Protein AF-A0A7Z8JZZ6-F1 (afdb_monomer_lite)

InterPro domains:
  IPR025424 YrhK domain [PF14145] (9-51)

Organism: NCBI:txid156981

Structure (mmCIF, N/CA/C/O backbone):
data_AF-A0A7Z8JZZ6-F1
#
_entry.id   AF-A0A7Z8JZZ6-F1
#
loop_
_atom_site.group_PDB
_atom_site.id
_atom_site.type_symbol
_atom_site.label_atom_id
_atom_site.label_alt_id
_atom_site.label_comp_id
_atom_site.label_asym_id
_atom_site.label_entity_id
_atom_site.label_seq_id
_atom_site.pdbx_PDB_ins_code
_atom_site.Cartn_x
_atom_site.Cartn_y
_atom_site.Cartn_z
_atom_site.occupancy
_atom_site.B_iso_or_equiv
_atom_site.auth_seq_id
_atom_site.auth_comp_id
_atom_site.auth_asym_id
_atom_site.auth_atom_id
_atom_site.pdbx_PDB_model_num
ATOM 1 N N . MET A 1 1 ? 2.691 2.442 17.562 1.00 61.00 1 MET A N 1
ATOM 2 C CA . MET A 1 1 ? 3.871 3.094 16.943 1.00 61.00 1 MET A CA 1
ATOM 3 C C . MET A 1 1 ? 4.485 2.255 15.821 1.00 61.00 1 MET A C 1
ATOM 5 O O . MET A 1 1 ? 4.566 2.758 14.713 1.00 61.00 1 MET A O 1
ATOM 9 N N . ARG A 1 2 ? 4.831 0.975 16.050 1.00 85.94 2 ARG A N 1
ATOM 10 C CA . ARG A 1 2 ? 5.461 0.099 15.032 1.00 85.94 2 ARG A CA 1
ATOM 11 C C . ARG A 1 2 ? 4.642 -0.079 13.737 1.00 85.94 2 ARG A C 1
ATOM 13 O O . ARG A 1 2 ? 5.206 0.026 12.657 1.00 85.94 2 ARG A O 1
ATOM 20 N N . LEU A 1 3 ? 3.321 -0.263 13.841 1.00 88.25 3 LEU A N 1
ATOM 21 C CA . LEU A 1 3 ? 2.428 -0.425 12.680 1.00 88.25 3 LEU A CA 1
ATOM 22 C C . LEU A 1 3 ? 2.423 0.798 11.749 1.00 88.25 3 LEU A C 1
ATOM 24 O O . LEU A 1 3 ? 2.636 0.651 10.552 1.00 88.25 3 LEU A O 1
ATOM 28 N N . GLY A 1 4 ? 2.225 2.001 12.301 1.00 89.12 4 GLY A N 1
ATOM 29 C CA . GLY A 1 4 ? 2.181 3.233 11.505 1.00 89.12 4 GLY A CA 1
ATOM 30 C C . GLY A 1 4 ? 3.510 3.548 10.817 1.00 89.12 4 GLY A C 1
ATOM 31 O O . GLY A 1 4 ? 3.504 4.033 9.693 1.00 89.12 4 GLY A O 1
ATOM 32 N N . LEU A 1 5 ? 4.641 3.206 11.447 1.00 93.62 5 LEU A N 1
ATOM 33 C CA . LEU A 1 5 ? 5.965 3.366 10.843 1.00 93.62 5 LEU A CA 1
ATOM 34 C C . LEU A 1 5 ? 6.156 2.441 9.636 1.00 93.62 5 LEU A C 1
ATOM 36 O O . LEU A 1 5 ? 6.552 2.911 8.578 1.00 93.62 5 LEU A O 1
ATOM 40 N N . LEU A 1 6 ? 5.849 1.146 9.774 1.00 95.31 6 LEU A N 1
ATOM 41 C CA . LEU A 1 6 ? 5.965 0.182 8.673 1.00 95.31 6 LEU A CA 1
ATOM 42 C C . LEU A 1 6 ? 5.046 0.553 7.505 1.00 95.31 6 LEU A C 1
ATOM 44 O O . LEU A 1 6 ? 5.479 0.561 6.357 1.00 95.31 6 LEU A O 1
ATOM 48 N N . PHE A 1 7 ? 3.797 0.915 7.809 1.00 94.00 7 PHE A N 1
ATOM 49 C CA . PHE A 1 7 ? 2.825 1.342 6.805 1.00 94.00 7 PHE A CA 1
ATOM 50 C C . PHE A 1 7 ? 3.266 2.637 6.102 1.00 94.00 7 PHE A C 1
ATOM 52 O O . PHE A 1 7 ? 3.188 2.742 4.879 1.00 94.00 7 PHE A O 1
ATOM 59 N N . GLY A 1 8 ? 3.796 3.605 6.857 1.00 96.62 8 GLY A N 1
ATOM 60 C CA . GLY A 1 8 ? 4.324 4.859 6.320 1.00 96.62 8 GLY A CA 1
ATOM 61 C C . GLY A 1 8 ? 5.563 4.659 5.446 1.00 96.62 8 GLY A C 1
ATOM 62 O O . GLY A 1 8 ? 5.592 5.151 4.324 1.00 96.62 8 GLY A O 1
ATOM 63 N N . LEU A 1 9 ? 6.558 3.896 5.907 1.00 97.75 9 LEU A N 1
ATOM 64 C CA . LEU A 1 9 ? 7.764 3.597 5.124 1.00 97.75 9 LEU A CA 1
ATOM 65 C C . LEU A 1 9 ? 7.432 2.810 3.851 1.00 97.75 9 LEU A C 1
ATOM 67 O O . LEU A 1 9 ? 7.935 3.150 2.784 1.00 97.75 9 LEU A O 1
ATOM 71 N N . GLY A 1 10 ? 6.528 1.828 3.940 1.00 97.38 10 GLY A N 1
ATOM 72 C CA . GLY A 1 10 ? 6.011 1.127 2.765 1.00 97.38 10 GLY A CA 1
ATOM 73 C C . GLY A 1 10 ? 5.384 2.095 1.761 1.00 97.38 10 GLY A C 1
ATOM 74 O O . GLY A 1 10 ? 5.723 2.071 0.580 1.00 97.38 10 GLY A O 1
ATOM 75 N N . SER A 1 11 ? 4.553 3.023 2.240 1.00 97.56 11 SER A N 1
ATOM 76 C CA . SER A 1 11 ? 3.940 4.063 1.403 1.00 97.56 11 SER A CA 1
ATOM 77 C C . SER A 1 11 ? 4.984 4.964 0.733 1.00 97.56 11 SER A C 1
ATOM 79 O O . SER A 1 11 ? 4.868 5.257 -0.454 1.00 97.56 11 SER A O 1
ATOM 81 N N . VAL A 1 12 ? 6.038 5.367 1.452 1.00 98.38 12 VAL A N 1
ATOM 82 C CA . VAL A 1 12 ? 7.136 6.170 0.887 1.00 98.38 12 VAL A CA 1
ATOM 83 C C . VAL A 1 12 ? 7.845 5.421 -0.240 1.00 98.38 12 VAL A C 1
ATOM 85 O O . VAL A 1 12 ? 8.073 6.011 -1.292 1.00 98.38 12 VAL A O 1
ATOM 88 N N . CYS A 1 13 ? 8.144 4.131 -0.067 1.00 97.94 13 CYS A N 1
ATOM 89 C CA . CYS A 1 13 ? 8.758 3.318 -1.117 1.00 97.94 13 CYS A CA 1
ATOM 90 C C . CYS A 1 13 ? 7.915 3.303 -2.402 1.00 97.94 13 CYS A C 1
ATOM 92 O O . CYS A 1 13 ? 8.444 3.566 -3.479 1.00 97.94 13 CYS A O 1
ATOM 94 N N . PHE A 1 14 ? 6.602 3.067 -2.304 1.00 97.19 14 PHE A N 1
ATOM 95 C CA . PHE A 1 14 ? 5.716 3.078 -3.477 1.00 97.19 14 PHE A CA 1
ATOM 96 C C . PHE A 1 14 ? 5.584 4.465 -4.110 1.00 97.19 14 PHE A C 1
ATOM 98 O O . PHE A 1 14 ? 5.553 4.572 -5.335 1.00 97.19 14 PHE A O 1
ATOM 105 N N . ALA A 1 15 ? 5.538 5.527 -3.302 1.00 97.62 15 ALA A N 1
ATOM 106 C CA . ALA A 1 15 ? 5.515 6.891 -3.815 1.00 97.62 15 ALA A CA 1
ATOM 107 C C . ALA A 1 15 ? 6.803 7.194 -4.595 1.00 97.62 15 ALA A C 1
ATOM 109 O O . ALA A 1 15 ? 6.737 7.580 -5.757 1.00 97.62 15 ALA A O 1
ATOM 110 N N . VAL A 1 16 ? 7.972 6.951 -3.998 1.00 97.44 16 VAL A N 1
ATOM 111 C CA . VAL A 1 16 ? 9.276 7.192 -4.635 1.00 97.44 16 VAL A CA 1
ATOM 112 C C . VAL A 1 16 ? 9.451 6.338 -5.889 1.00 97.44 16 VAL A C 1
ATOM 114 O O . VAL A 1 16 ? 9.804 6.879 -6.933 1.00 97.44 16 VAL A O 1
ATOM 117 N N . GLY A 1 17 ? 9.140 5.040 -5.823 1.00 94.69 17 GLY A N 1
ATOM 118 C CA . GLY A 1 17 ? 9.234 4.130 -6.968 1.00 94.69 17 GLY A CA 1
ATOM 119 C C . GLY A 1 17 ? 8.370 4.556 -8.158 1.00 94.69 17 GLY A C 1
ATOM 120 O O . GLY A 1 17 ? 8.736 4.307 -9.302 1.00 94.69 17 GLY A O 1
ATOM 121 N N . SER A 1 18 ? 7.254 5.246 -7.899 1.00 94.44 18 SER A N 1
ATOM 122 C CA . SER A 1 18 ? 6.326 5.723 -8.933 1.00 94.44 18 SER A CA 1
ATOM 123 C C . SER A 1 18 ? 6.697 7.093 -9.511 1.00 94.44 18 SER A C 1
ATOM 125 O O . SER A 1 18 ? 6.025 7.569 -10.424 1.00 94.44 18 SER A O 1
ATOM 127 N N . LEU A 1 19 ? 7.732 7.764 -8.992 1.00 94.25 19 LEU A N 1
ATOM 128 C CA . LEU A 1 19 ? 8.174 9.053 -9.520 1.00 94.25 19 LEU A CA 1
ATOM 129 C C . LEU A 1 19 ? 8.996 8.844 -10.801 1.00 94.25 19 LEU A C 1
ATOM 131 O O . LEU A 1 19 ? 10.081 8.260 -10.728 1.00 94.25 19 LEU A O 1
ATOM 135 N N . PRO A 1 20 ? 8.585 9.414 -11.953 1.00 90.56 20 PRO A N 1
ATOM 136 C CA . PRO A 1 20 ? 9.362 9.315 -13.192 1.00 90.56 20 PRO A CA 1
ATOM 137 C C . PRO A 1 20 ? 10.794 9.832 -13.025 1.00 90.56 20 PRO A C 1
ATOM 139 O O . PRO A 1 20 ? 11.742 9.275 -13.566 1.00 90.56 20 PRO A O 1
ATOM 142 N N . LEU A 1 21 ? 10.960 10.874 -12.207 1.00 92.06 21 LEU A N 1
ATOM 143 C CA . LEU A 1 21 ? 12.255 11.473 -11.916 1.00 92.06 21 LEU A CA 1
ATOM 144 C C . LEU A 1 21 ? 13.185 10.550 -11.113 1.00 92.06 21 LEU A C 1
ATOM 146 O O . LEU A 1 21 ? 14.400 10.628 -11.269 1.00 92.06 21 LEU A O 1
ATOM 150 N N . TYR A 1 22 ? 12.630 9.707 -10.240 1.00 92.81 22 TYR A N 1
ATOM 151 C CA . TYR A 1 22 ? 13.406 8.702 -9.519 1.00 92.81 22 TYR A CA 1
ATOM 152 C C . TYR A 1 22 ? 13.821 7.582 -10.475 1.00 92.81 22 TYR A C 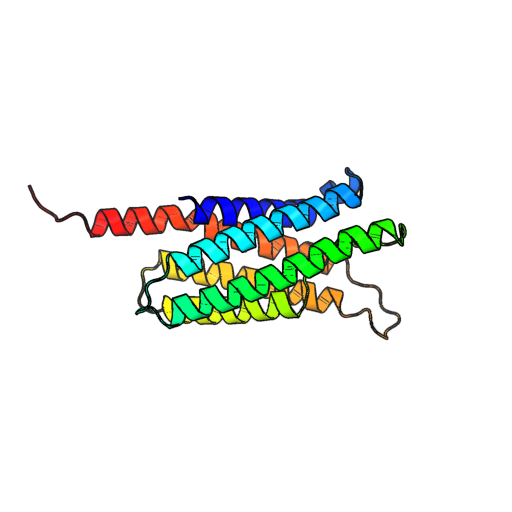1
ATOM 154 O O . TYR A 1 22 ? 15.010 7.297 -10.586 1.00 92.81 22 TYR A O 1
ATOM 162 N N . ALA A 1 23 ? 12.867 7.044 -11.243 1.00 88.75 23 ALA A N 1
ATOM 163 C CA . ALA A 1 23 ? 13.116 5.998 -12.234 1.00 88.75 23 ALA A CA 1
ATOM 164 C C . ALA A 1 23 ? 14.137 6.412 -13.312 1.00 88.75 23 ALA A C 1
ATOM 166 O O . ALA A 1 23 ? 14.918 5.584 -13.758 1.00 88.75 23 ALA A O 1
ATOM 167 N N . ALA A 1 24 ? 14.189 7.695 -13.687 1.00 89.25 24 ALA A N 1
ATOM 168 C CA . ALA A 1 24 ? 15.168 8.218 -14.643 1.00 89.25 24 ALA A CA 1
ATOM 169 C C . ALA A 1 24 ? 16.600 8.349 -14.082 1.00 89.25 24 ALA A C 1
ATOM 171 O O . ALA A 1 24 ? 17.532 8.593 -14.844 1.00 89.25 24 ALA A O 1
ATOM 172 N N . ARG A 1 25 ? 16.785 8.255 -12.758 1.00 93.38 25 ARG A N 1
ATOM 173 C CA . ARG A 1 25 ? 18.074 8.496 -12.080 1.00 93.38 25 ARG A CA 1
ATOM 174 C C . ARG A 1 25 ? 18.708 7.253 -11.476 1.00 93.38 25 ARG A C 1
ATOM 176 O O . ARG A 1 25 ? 19.852 7.321 -11.037 1.00 93.38 25 ARG A O 1
ATOM 183 N N . VAL A 1 26 ? 17.975 6.150 -11.408 1.00 92.94 26 VAL A N 1
ATOM 184 C CA . VAL A 1 26 ? 18.463 4.885 -10.855 1.00 92.94 26 VAL A CA 1
ATOM 185 C C . VAL A 1 26 ? 18.325 3.782 -11.893 1.00 92.94 26 VAL A C 1
ATOM 187 O O . VAL A 1 26 ? 17.547 3.900 -12.835 1.00 92.94 26 VAL A O 1
ATOM 190 N N . ALA A 1 27 ? 19.071 2.695 -11.714 1.00 91.50 27 ALA A N 1
ATOM 191 C CA . ALA A 1 27 ? 18.894 1.513 -12.546 1.00 91.50 27 ALA A CA 1
ATOM 192 C C . ALA A 1 27 ? 17.469 0.933 -12.361 1.00 91.50 27 ALA A C 1
ATOM 194 O O . ALA A 1 27 ? 16.950 0.975 -11.235 1.00 91.50 27 ALA A O 1
ATOM 195 N N . PRO A 1 28 ? 16.825 0.381 -13.408 1.00 89.31 28 PRO A N 1
ATOM 196 C CA . PRO A 1 28 ? 15.479 -0.194 -13.313 1.00 89.31 28 PRO A CA 1
ATOM 197 C C . PRO A 1 28 ? 15.333 -1.227 -12.191 1.00 89.31 28 PRO A C 1
ATOM 199 O O . PRO A 1 28 ? 14.301 -1.284 -11.524 1.00 89.31 28 PRO A O 1
ATOM 202 N N . GLU A 1 29 ? 16.387 -1.995 -11.917 1.00 91.56 29 GLU A N 1
ATOM 203 C CA . GLU A 1 29 ? 16.444 -2.979 -10.840 1.00 91.56 29 GLU A CA 1
ATOM 204 C C . GLU A 1 29 ? 16.324 -2.309 -9.469 1.00 91.56 29 GLU A C 1
ATOM 206 O O . GLU A 1 29 ? 15.596 -2.794 -8.607 1.00 91.56 29 GLU A O 1
ATOM 211 N N . VAL A 1 30 ? 16.991 -1.169 -9.263 1.00 93.88 30 VAL A N 1
ATOM 212 C CA . VAL A 1 30 ? 16.912 -0.395 -8.013 1.00 93.88 30 VAL A CA 1
ATOM 213 C C . VAL A 1 30 ? 15.495 0.144 -7.812 1.00 93.88 30 VAL A C 1
ATOM 215 O O . VAL A 1 30 ? 14.943 0.059 -6.710 1.00 93.88 30 VAL A O 1
ATOM 218 N N . ALA A 1 31 ? 14.872 0.647 -8.880 1.00 93.69 31 ALA A N 1
ATOM 219 C CA . ALA A 1 31 ? 13.482 1.085 -8.831 1.00 93.69 31 ALA A CA 1
ATOM 220 C C . ALA A 1 31 ? 12.530 -0.083 -8.507 1.00 93.69 31 ALA A C 1
ATOM 222 O O . ALA A 1 31 ? 11.673 0.050 -7.633 1.00 93.69 31 ALA A O 1
ATOM 223 N N . ALA A 1 32 ? 12.722 -1.254 -9.119 1.00 94.19 32 ALA A N 1
ATOM 224 C CA . ALA A 1 32 ? 11.920 -2.445 -8.843 1.00 94.19 32 ALA A CA 1
ATOM 225 C C . ALA A 1 32 ? 12.093 -2.948 -7.398 1.00 94.19 32 ALA A C 1
ATOM 227 O O . ALA A 1 32 ? 11.108 -3.213 -6.706 1.00 94.19 32 ALA A O 1
ATOM 228 N N . TRP A 1 33 ? 13.328 -2.996 -6.888 1.00 96.62 33 TRP A N 1
ATOM 229 C CA . TRP A 1 33 ? 13.602 -3.363 -5.496 1.00 96.62 33 TRP A CA 1
ATOM 230 C C . TRP A 1 33 ? 13.004 -2.377 -4.491 1.00 96.62 33 TRP A C 1
ATOM 232 O O . TRP A 1 33 ? 12.598 -2.792 -3.406 1.00 96.62 33 TRP A O 1
ATOM 242 N N . THR A 1 34 ? 12.866 -1.100 -4.853 1.00 97.62 34 THR A N 1
ATOM 243 C CA . THR A 1 34 ? 12.163 -0.113 -4.019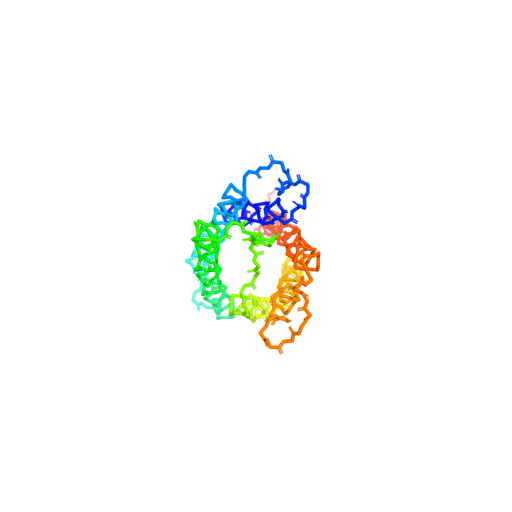 1.00 97.62 34 THR A CA 1
ATOM 244 C C . THR A 1 34 ? 10.709 -0.526 -3.789 1.00 97.62 34 THR A C 1
ATOM 246 O O . THR A 1 34 ? 10.236 -0.499 -2.650 1.00 97.62 34 THR A O 1
ATOM 249 N N . PHE A 1 35 ? 10.012 -0.997 -4.828 1.00 97.31 35 PHE A N 1
ATOM 250 C CA . PHE A 1 35 ? 8.654 -1.530 -4.684 1.00 97.31 35 PHE A CA 1
ATOM 251 C C . PHE A 1 35 ? 8.611 -2.816 -3.847 1.00 97.31 35 PHE A C 1
ATOM 253 O O . PHE A 1 35 ? 7.722 -2.960 -3.007 1.00 97.31 35 PHE A O 1
ATOM 260 N N . VAL A 1 36 ? 9.583 -3.722 -4.014 1.00 98.06 36 VAL A N 1
ATOM 261 C CA . VAL A 1 36 ? 9.680 -4.959 -3.212 1.00 98.06 36 VAL A CA 1
ATOM 262 C C . VAL A 1 36 ? 9.859 -4.652 -1.724 1.00 98.06 36 VAL A C 1
ATOM 264 O O . VAL A 1 36 ? 9.150 -5.199 -0.879 1.00 98.06 36 VAL A O 1
ATOM 267 N N . VAL A 1 37 ? 10.771 -3.741 -1.377 1.00 98.44 37 VAL A N 1
ATOM 268 C CA . VAL A 1 37 ? 10.966 -3.317 0.018 1.00 98.44 37 VAL A CA 1
ATOM 269 C C . VAL A 1 37 ? 9.669 -2.730 0.573 1.00 98.44 37 VAL A C 1
ATOM 271 O O . VAL A 1 37 ? 9.234 -3.103 1.665 1.00 98.44 37 VAL A O 1
ATOM 274 N N . GLY A 1 38 ? 9.000 -1.877 -0.207 1.00 98.00 38 GLY A N 1
ATOM 275 C CA . GLY A 1 38 ? 7.699 -1.333 0.160 1.00 98.00 38 GLY A CA 1
ATOM 276 C C . GLY A 1 38 ? 6.652 -2.417 0.443 1.00 98.00 38 GLY A C 1
ATOM 277 O O . GLY A 1 38 ? 5.931 -2.330 1.441 1.00 98.00 38 GLY A O 1
ATOM 278 N N . SER A 1 39 ? 6.562 -3.454 -0.400 1.00 97.75 39 SER A N 1
ATOM 279 C CA . SER A 1 39 ? 5.542 -4.504 -0.264 1.00 97.75 39 SER A CA 1
ATOM 280 C C . SER A 1 39 ? 5.778 -5.382 0.965 1.00 97.75 39 SER A C 1
ATOM 282 O O . SER A 1 39 ? 4.823 -5.735 1.668 1.00 97.75 39 SER A O 1
ATOM 284 N N . VAL A 1 40 ? 7.040 -5.674 1.293 1.00 98.31 40 VAL A N 1
ATOM 285 C CA . VAL A 1 40 ? 7.417 -6.406 2.514 1.00 98.31 40 VAL A CA 1
ATOM 286 C C . VAL A 1 40 ? 7.051 -5.607 3.768 1.00 98.31 40 VAL A C 1
ATOM 288 O O . VAL A 1 40 ? 6.501 -6.165 4.725 1.00 98.31 40 VAL A O 1
ATOM 291 N N . LEU A 1 41 ? 7.285 -4.291 3.764 1.00 98.12 41 LEU A N 1
ATOM 292 C CA . LEU A 1 41 ? 6.906 -3.411 4.873 1.00 98.12 41 LEU A CA 1
ATOM 293 C C . LEU A 1 41 ? 5.385 -3.369 5.071 1.00 98.12 41 LEU A C 1
ATOM 295 O O . LEU A 1 41 ? 4.916 -3.513 6.203 1.00 98.12 41 LEU A O 1
ATOM 299 N N . PHE A 1 42 ? 4.606 -3.258 3.989 1.00 96.81 42 PHE A N 1
ATOM 300 C CA . PHE A 1 42 ? 3.143 -3.327 4.066 1.00 96.81 42 PHE A CA 1
ATOM 301 C C . PHE A 1 42 ? 2.643 -4.676 4.585 1.00 96.81 42 PHE A C 1
ATOM 303 O O . PHE A 1 42 ? 1.730 -4.710 5.409 1.00 96.81 42 PHE A O 1
ATOM 310 N N . THR A 1 43 ? 3.266 -5.778 4.168 1.00 97.94 43 THR A N 1
ATOM 311 C CA . THR A 1 43 ? 2.922 -7.128 4.654 1.00 97.94 43 THR A CA 1
ATOM 312 C C . THR A 1 43 ? 3.191 -7.256 6.143 1.00 97.94 43 THR A C 1
ATOM 314 O O . THR A 1 43 ? 2.353 -7.745 6.897 1.00 97.94 43 THR A O 1
ATOM 317 N N . SER A 1 44 ? 4.335 -6.738 6.590 1.00 97.44 44 SER A N 1
ATOM 318 C CA . SER A 1 44 ? 4.699 -6.708 8.005 1.00 97.44 44 SER A CA 1
ATOM 319 C C . SER A 1 44 ? 3.704 -5.869 8.815 1.00 97.44 44 SER A C 1
ATOM 321 O O . SER A 1 44 ? 3.262 -6.288 9.885 1.00 97.44 44 SER A O 1
ATOM 323 N N . ALA A 1 45 ? 3.290 -4.709 8.292 1.00 95.75 45 ALA A N 1
ATOM 324 C CA . ALA A 1 45 ? 2.268 -3.873 8.917 1.00 95.75 45 ALA A CA 1
ATOM 325 C C . ALA A 1 45 ? 0.909 -4.591 9.006 1.00 95.75 45 ALA A C 1
ATOM 327 O O . ALA A 1 45 ? 0.294 -4.587 10.073 1.00 95.75 45 ALA A O 1
ATOM 328 N N . ALA A 1 46 ? 0.467 -5.243 7.925 1.00 95.69 46 ALA A N 1
ATOM 329 C CA . ALA A 1 46 ? -0.791 -5.987 7.873 1.00 95.69 46 ALA A CA 1
ATOM 330 C C . ALA A 1 46 ? -0.788 -7.198 8.822 1.00 95.69 46 ALA A C 1
ATOM 332 O O . ALA A 1 46 ? -1.770 -7.434 9.527 1.00 95.69 46 ALA A O 1
ATOM 333 N N . ALA A 1 47 ? 0.332 -7.920 8.921 1.00 96.44 47 ALA A N 1
ATOM 334 C CA . ALA A 1 47 ? 0.491 -9.026 9.861 1.00 96.44 47 ALA A CA 1
ATOM 335 C C . ALA A 1 47 ? 0.395 -8.548 11.319 1.00 96.44 47 ALA A C 1
ATOM 337 O O . ALA A 1 47 ? -0.335 -9.136 12.119 1.00 96.44 47 ALA A O 1
ATOM 338 N N . LEU A 1 48 ? 1.062 -7.437 11.660 1.00 95.50 48 LEU A N 1
ATOM 339 C CA . LEU A 1 48 ? 0.945 -6.824 12.987 1.00 95.50 48 LEU A CA 1
ATOM 340 C C . LEU A 1 48 ? -0.471 -6.306 13.264 1.00 95.50 48 LEU A C 1
ATOM 342 O O . LEU A 1 48 ? -0.948 -6.425 14.392 1.00 95.50 48 LEU A O 1
ATOM 346 N N . GLN A 1 49 ? -1.154 -5.754 12.258 1.00 94.56 49 GLN A N 1
ATOM 347 C CA . GLN A 1 49 ? -2.542 -5.314 12.386 1.00 94.56 49 GLN A CA 1
ATOM 348 C C . GLN A 1 49 ? -3.458 -6.489 12.719 1.00 94.56 49 GLN A C 1
ATOM 350 O O . GLN A 1 49 ? -4.240 -6.416 13.666 1.00 94.56 49 GLN A O 1
ATOM 355 N N . LEU A 1 50 ? -3.338 -7.587 11.972 1.00 95.81 50 LEU A N 1
ATOM 356 C CA . LEU A 1 50 ? -4.132 -8.787 12.192 1.00 95.81 50 LEU A CA 1
ATOM 357 C C . LEU A 1 50 ? -3.864 -9.393 13.575 1.00 95.81 50 LEU A C 1
ATOM 359 O O . LEU A 1 50 ? -4.813 -9.724 14.285 1.00 95.81 50 LEU A O 1
ATOM 363 N N . ALA A 1 51 ? -2.594 -9.487 13.977 1.00 95.56 51 ALA A N 1
ATOM 364 C CA . ALA A 1 51 ? -2.201 -10.001 15.288 1.00 95.56 51 ALA A CA 1
ATOM 365 C C . ALA A 1 51 ? -2.707 -9.123 16.446 1.00 95.56 51 ALA A C 1
ATOM 367 O O . ALA A 1 51 ? -3.091 -9.641 17.492 1.00 95.56 51 ALA A O 1
ATOM 368 N N . GLY A 1 52 ? -2.734 -7.800 16.255 1.00 92.44 52 GLY A N 1
ATOM 369 C CA . GLY A 1 52 ? -3.215 -6.837 17.247 1.00 92.44 52 GLY A CA 1
ATOM 370 C C . GLY A 1 52 ? -4.734 -6.653 17.286 1.00 92.44 52 GLY A C 1
ATOM 371 O O . GLY A 1 52 ? -5.230 -5.977 18.186 1.00 92.44 52 GLY A O 1
ATOM 372 N N . THR A 1 53 ? -5.489 -7.219 16.338 1.00 92.38 53 THR A N 1
ATOM 373 C CA . THR A 1 53 ? -6.943 -7.019 16.257 1.00 92.38 53 THR A CA 1
ATOM 374 C C . THR A 1 53 ? -7.697 -8.012 17.157 1.00 92.38 53 THR A C 1
ATOM 376 O O . THR A 1 53 ? -7.619 -9.224 16.933 1.00 92.38 53 THR A O 1
ATOM 379 N N . PRO A 1 54 ? -8.489 -7.544 18.146 1.00 91.00 54 PRO A N 1
ATOM 380 C CA . PRO A 1 54 ? -9.247 -8.427 19.032 1.00 91.00 54 PRO A CA 1
ATOM 381 C C . PRO A 1 54 ? -10.263 -9.301 18.286 1.00 91.00 54 PRO A C 1
ATOM 383 O O . PRO A 1 54 ? -10.941 -8.844 17.366 1.00 91.00 54 PRO A O 1
ATOM 386 N N . ARG A 1 55 ? -10.470 -10.542 18.754 1.00 87.50 55 ARG A N 1
ATOM 387 C CA . ARG A 1 55 ? -11.413 -11.502 18.136 1.00 87.50 55 ARG A CA 1
ATOM 388 C C . ARG A 1 55 ? -12.862 -10.997 18.060 1.00 87.50 55 ARG A C 1
ATOM 390 O O . ARG A 1 55 ? -13.584 -11.389 17.147 1.00 87.50 55 ARG A O 1
ATOM 397 N N . GLY A 1 56 ? -13.276 -10.129 18.987 1.00 89.19 56 GLY A N 1
ATOM 398 C CA . GLY A 1 56 ? -14.615 -9.527 19.005 1.00 89.19 56 GLY A CA 1
ATOM 399 C C . GLY A 1 56 ? -14.858 -8.491 17.899 1.00 89.19 56 GLY A C 1
ATOM 400 O O . GLY A 1 56 ? -16.004 -8.243 17.534 1.00 89.19 56 GLY A O 1
ATOM 401 N N . ARG A 1 57 ? -13.800 -7.922 17.306 1.00 90.00 57 ARG A N 1
ATOM 402 C CA . ARG A 1 57 ? -13.890 -6.914 16.239 1.00 90.00 57 ARG A CA 1
ATOM 403 C C . ARG A 1 57 ? -13.902 -7.578 14.862 1.00 90.00 57 ARG A C 1
ATOM 405 O O . ARG A 1 57 ? -12.928 -7.531 14.115 1.00 90.00 57 ARG A O 1
ATOM 412 N N . ARG A 1 58 ? -15.012 -8.251 14.537 1.00 93.38 58 ARG A N 1
ATOM 413 C CA . ARG A 1 58 ? -15.121 -9.107 13.339 1.00 93.38 58 ARG A CA 1
ATOM 414 C C . ARG A 1 58 ? -14.799 -8.379 12.030 1.00 93.38 58 ARG A C 1
ATOM 416 O O . ARG A 1 58 ? -14.054 -8.930 11.227 1.00 93.38 58 ARG A O 1
ATOM 423 N N . LEU A 1 59 ? -15.332 -7.171 11.825 1.00 94.94 59 LEU A N 1
ATOM 424 C CA . LEU A 1 59 ? -15.094 -6.403 10.596 1.00 94.94 59 LEU A CA 1
ATOM 425 C C . LEU A 1 59 ? -13.639 -5.942 10.480 1.00 94.94 59 LEU A C 1
ATOM 427 O O . LEU A 1 59 ? -13.034 -6.157 9.437 1.00 94.94 59 LEU A O 1
ATOM 431 N N . ASP A 1 60 ? -13.054 -5.397 11.554 1.00 93.81 60 ASP A N 1
ATOM 432 C CA . ASP A 1 60 ? -11.635 -5.014 11.574 1.00 93.81 60 ASP A CA 1
ATOM 433 C C . ASP A 1 60 ? -10.725 -6.216 11.281 1.00 93.81 60 ASP A C 1
ATOM 435 O O . ASP A 1 60 ? -9.746 -6.104 10.545 1.00 93.81 60 ASP A O 1
ATOM 439 N N . ARG A 1 61 ? -11.067 -7.395 11.817 1.00 95.62 61 ARG A N 1
ATOM 440 C CA . ARG A 1 61 ? -10.285 -8.616 11.608 1.00 95.62 61 ARG A CA 1
ATOM 441 C C . ARG A 1 61 ? -10.377 -9.111 10.168 1.00 95.62 61 ARG A C 1
ATOM 443 O O . ARG A 1 61 ? -9.353 -9.473 9.600 1.00 95.62 61 ARG A O 1
ATOM 450 N N . TRP A 1 62 ? -11.569 -9.110 9.570 1.00 97.88 62 TRP A N 1
ATOM 451 C CA . TRP A 1 62 ? -11.729 -9.452 8.155 1.00 97.88 62 TRP A CA 1
ATOM 452 C C . TRP A 1 62 ? -11.028 -8.447 7.244 1.00 97.88 62 TRP A C 1
ATOM 454 O O . TRP A 1 62 ? -10.338 -8.870 6.322 1.00 97.88 62 TRP A O 1
ATOM 464 N N . ALA A 1 63 ? -11.118 -7.148 7.545 1.00 97.12 63 ALA A N 1
ATOM 465 C CA . ALA A 1 63 ? -10.359 -6.124 6.835 1.00 97.12 63 ALA A CA 1
ATOM 466 C C . ALA A 1 63 ? -8.852 -6.422 6.886 1.00 97.12 63 ALA A C 1
ATOM 468 O O . ALA A 1 63 ? -8.201 -6.441 5.848 1.00 97.12 63 ALA A O 1
ATOM 469 N N . ALA A 1 64 ? -8.309 -6.745 8.065 1.00 96.38 64 ALA A N 1
ATOM 470 C CA . ALA A 1 64 ? -6.893 -7.074 8.228 1.00 96.38 64 ALA A CA 1
ATOM 471 C C . ALA A 1 64 ? -6.474 -8.366 7.498 1.00 96.38 64 ALA A C 1
ATOM 473 O O . ALA A 1 64 ? -5.395 -8.405 6.912 1.00 96.38 64 ALA A O 1
ATOM 474 N N . VAL A 1 65 ? -7.314 -9.411 7.491 1.00 98.06 65 VAL A N 1
ATOM 475 C CA . VAL A 1 65 ? -7.045 -10.653 6.738 1.00 98.06 65 VAL A CA 1
ATOM 476 C C . VAL A 1 65 ? -7.004 -10.379 5.238 1.00 98.06 65 VAL A C 1
ATOM 478 O O . VAL A 1 65 ? -6.037 -10.750 4.579 1.00 98.06 65 VAL A O 1
ATOM 481 N N . VAL A 1 66 ? -8.031 -9.717 4.699 1.00 98.06 66 VAL A N 1
ATOM 482 C CA . VAL A 1 66 ? -8.107 -9.414 3.263 1.00 98.06 66 VAL A CA 1
ATOM 483 C C . VAL A 1 66 ? -6.953 -8.498 2.850 1.00 98.06 66 VAL A C 1
ATOM 485 O O . VAL A 1 66 ? -6.314 -8.742 1.830 1.00 98.06 66 VAL A O 1
ATOM 488 N N . GLN A 1 67 ? -6.620 -7.502 3.675 1.00 97.50 67 GLN A N 1
ATOM 489 C CA . GLN A 1 67 ? -5.466 -6.631 3.453 1.00 97.50 67 GLN A CA 1
ATOM 490 C C . GLN A 1 67 ? -4.160 -7.430 3.391 1.00 97.50 67 GLN A C 1
ATOM 492 O O . GLN A 1 67 ? -3.359 -7.220 2.484 1.00 97.50 67 GLN A O 1
ATOM 497 N N . LEU A 1 68 ? -3.947 -8.365 4.323 1.00 97.94 68 LEU A N 1
ATOM 498 C CA . LEU A 1 68 ? -2.751 -9.206 4.350 1.00 97.94 68 LEU A CA 1
ATOM 499 C C . LEU A 1 68 ? -2.641 -10.063 3.082 1.00 97.94 68 LEU A C 1
ATOM 501 O O . LEU A 1 68 ? -1.578 -10.095 2.464 1.00 97.94 68 LEU A O 1
ATOM 505 N N . VAL A 1 69 ? -3.738 -10.685 2.642 1.00 98.38 69 VAL A N 1
ATOM 506 C CA . VAL A 1 69 ? -3.778 -11.412 1.361 1.00 98.38 69 VAL A CA 1
ATOM 507 C C . VAL A 1 69 ? -3.399 -10.485 0.204 1.00 98.38 69 VAL A C 1
ATOM 509 O O . VAL A 1 69 ? -2.520 -10.824 -0.585 1.00 98.38 69 VAL A O 1
ATOM 512 N N . GLY A 1 70 ? -3.974 -9.280 0.159 1.00 97.75 70 GLY A N 1
ATOM 513 C CA . GLY A 1 70 ? -3.637 -8.283 -0.854 1.00 97.75 70 GLY A CA 1
ATOM 514 C C . GLY A 1 70 ? -2.153 -7.910 -0.861 1.00 97.75 70 GLY A C 1
ATOM 515 O O . GLY A 1 70 ? -1.540 -7.830 -1.921 1.00 97.75 70 GLY A O 1
ATOM 516 N N . THR A 1 71 ? -1.535 -7.753 0.314 1.00 97.25 71 THR A N 1
ATOM 517 C CA . THR A 1 71 ? -0.093 -7.470 0.398 1.00 97.25 71 THR A CA 1
ATOM 518 C C . THR A 1 71 ? 0.760 -8.625 -0.115 1.00 97.25 71 THR A C 1
ATOM 520 O O . THR A 1 71 ? 1.778 -8.380 -0.758 1.00 97.25 71 THR A O 1
ATOM 523 N N . VAL A 1 72 ? 0.347 -9.879 0.093 1.00 97.88 72 VAL A N 1
ATOM 524 C CA . VAL A 1 72 ? 1.050 -11.045 -0.461 1.00 97.88 72 VAL A CA 1
ATOM 525 C C . VAL A 1 72 ? 0.975 -11.043 -1.989 1.00 97.88 72 VAL A C 1
ATOM 527 O O . VAL A 1 72 ? 2.007 -11.226 -2.632 1.00 97.88 72 VAL A O 1
ATOM 530 N N . CYS A 1 73 ? -0.193 -10.750 -2.575 1.00 96.94 73 CYS A N 1
ATOM 531 C CA . CYS A 1 73 ? -0.329 -10.564 -4.025 1.00 96.94 73 CYS A CA 1
ATOM 532 C C . CYS A 1 73 ? 0.623 -9.478 -4.545 1.00 96.94 73 CYS A C 1
ATOM 534 O O . CYS A 1 73 ? 1.376 -9.725 -5.491 1.00 96.94 73 CYS A O 1
ATOM 536 N N . PHE A 1 74 ? 0.696 -8.335 -3.852 1.00 96.25 74 PHE A N 1
ATOM 537 C CA . PHE A 1 74 ? 1.638 -7.285 -4.221 1.00 96.25 74 PHE A CA 1
ATOM 538 C C . PHE A 1 74 ? 3.095 -7.748 -4.143 1.00 96.25 74 PHE A C 1
ATOM 540 O O . PHE A 1 74 ? 3.831 -7.453 -5.076 1.00 96.25 74 PHE A O 1
ATOM 547 N N . ASN A 1 75 ? 3.510 -8.522 -3.132 1.00 97.31 75 ASN A N 1
ATOM 548 C CA . ASN A 1 75 ? 4.877 -9.072 -3.077 1.00 97.31 75 ASN A CA 1
ATOM 549 C C . ASN A 1 75 ? 5.192 -9.981 -4.260 1.00 97.31 75 ASN A C 1
ATOM 551 O O . ASN A 1 75 ? 6.278 -9.899 -4.826 1.00 97.31 75 ASN A O 1
ATOM 555 N N . VAL A 1 76 ? 4.248 -10.844 -4.644 1.00 95.88 76 VAL A N 1
ATOM 556 C CA . VAL A 1 76 ? 4.422 -11.699 -5.824 1.00 95.88 76 VAL A CA 1
ATOM 557 C C . VAL A 1 76 ? 4.597 -10.831 -7.071 1.00 95.88 76 VAL A C 1
ATOM 559 O O . VAL A 1 76 ? 5.509 -11.076 -7.856 1.00 95.88 76 VAL A O 1
ATOM 562 N N . SER A 1 77 ? 3.784 -9.782 -7.231 1.00 93.94 77 SER A N 1
ATOM 563 C CA . SER A 1 77 ? 3.858 -8.886 -8.392 1.00 93.94 77 SER A CA 1
ATOM 564 C C . SER A 1 77 ? 5.136 -8.035 -8.439 1.00 93.94 77 SER A C 1
ATOM 566 O O . SER A 1 77 ? 5.734 -7.888 -9.503 1.00 93.94 77 SER A O 1
ATOM 568 N N . THR A 1 78 ? 5.587 -7.489 -7.303 1.00 94.88 78 THR A N 1
ATOM 569 C CA . THR A 1 78 ? 6.795 -6.653 -7.222 1.00 94.88 78 THR A CA 1
ATOM 570 C C . THR A 1 78 ? 8.041 -7.491 -7.452 1.00 94.88 78 THR A C 1
ATOM 572 O O . THR A 1 78 ? 8.953 -7.065 -8.155 1.00 94.88 78 THR A O 1
ATOM 575 N N . PHE A 1 79 ? 8.059 -8.720 -6.939 1.00 94.06 79 PHE A N 1
ATOM 576 C CA . PHE A 1 79 ? 9.146 -9.654 -7.185 1.00 94.06 79 PHE A CA 1
ATOM 577 C C . PHE A 1 79 ? 9.138 -10.222 -8.612 1.00 94.06 79 PHE A C 1
ATOM 579 O O . PHE A 1 79 ? 10.197 -10.458 -9.184 1.00 94.06 79 PHE A O 1
ATOM 586 N N . ALA A 1 80 ? 7.972 -10.414 -9.233 1.00 90.94 80 ALA A N 1
ATOM 587 C CA . ALA A 1 80 ? 7.908 -10.770 -10.651 1.00 90.94 80 ALA A CA 1
ATOM 588 C C . ALA A 1 80 ? 8.524 -9.667 -11.530 1.00 90.94 80 ALA A C 1
ATOM 590 O O . ALA A 1 80 ? 9.303 -9.968 -12.431 1.00 90.94 80 ALA A O 1
ATOM 591 N N . ALA A 1 81 ? 8.267 -8.395 -11.213 1.00 89.06 81 ALA A N 1
ATOM 592 C CA . ALA A 1 81 ? 8.834 -7.269 -11.950 1.00 89.06 81 ALA A CA 1
ATOM 593 C C . ALA A 1 81 ? 10.372 -7.214 -11.912 1.00 89.06 81 ALA A C 1
ATOM 595 O O . ALA A 1 81 ? 10.989 -6.883 -12.923 1.00 89.06 81 ALA A O 1
ATOM 596 N N . THR A 1 82 ? 11.016 -7.595 -10.799 1.00 90.75 82 THR A N 1
ATOM 597 C CA . THR A 1 82 ? 12.492 -7.657 -10.752 1.00 90.75 82 THR A CA 1
ATOM 598 C C . THR A 1 82 ? 13.053 -8.735 -11.682 1.00 90.75 82 THR A C 1
ATOM 600 O O . THR A 1 82 ? 14.123 -8.548 -12.260 1.00 90.75 82 THR A O 1
ATOM 603 N N . ARG A 1 83 ? 12.334 -9.850 -11.869 1.00 86.56 83 ARG A N 1
ATOM 604 C CA . ARG A 1 83 ? 12.733 -10.922 -12.794 1.00 86.56 83 ARG A CA 1
ATOM 605 C C . ARG A 1 83 ? 12.464 -10.574 -14.252 1.00 86.56 83 ARG A C 1
ATOM 607 O O . ARG A 1 83 ? 13.295 -10.878 -15.102 1.00 86.56 83 ARG A O 1
ATOM 614 N N . ASP A 1 84 ? 11.341 -9.921 -14.532 1.00 83.88 84 ASP A N 1
ATOM 615 C CA . ASP A 1 84 ? 10.982 -9.487 -15.884 1.00 83.88 84 ASP A CA 1
ATOM 616 C C . ASP A 1 84 ? 12.009 -8.495 -16.449 1.00 83.88 84 ASP A C 1
ATOM 618 O O . ASP A 1 84 ? 12.392 -8.610 -17.612 1.00 83.88 84 ASP A O 1
ATOM 622 N N . LEU A 1 85 ? 12.499 -7.561 -15.626 1.00 79.75 85 LEU A N 1
ATOM 623 C CA . LEU A 1 85 ? 13.543 -6.609 -16.025 1.00 79.75 85 LEU A CA 1
ATOM 624 C C . LEU A 1 85 ? 14.881 -7.298 -16.320 1.00 79.75 85 LEU A C 1
ATOM 626 O O . LEU A 1 85 ? 15.547 -6.940 -17.288 1.00 79.75 85 LEU A O 1
ATOM 630 N N . ALA A 1 86 ? 15.237 -8.327 -15.546 1.00 73.19 86 ALA A N 1
ATOM 631 C CA . ALA A 1 86 ? 16.423 -9.141 -15.811 1.00 73.19 86 ALA A CA 1
ATOM 632 C C . ALA A 1 86 ? 16.319 -9.942 -17.125 1.00 73.19 86 ALA A C 1
ATOM 634 O O . ALA A 1 86 ? 17.341 -10.229 -17.746 1.00 73.19 86 ALA A O 1
ATOM 635 N N . ALA A 1 87 ? 15.106 -10.306 -17.552 1.00 70.00 87 ALA A N 1
ATOM 636 C CA . ALA A 1 87 ? 14.878 -11.067 -18.779 1.00 70.00 87 ALA A CA 1
ATOM 637 C C . ALA A 1 87 ? 14.725 -10.184 -20.034 1.00 70.00 87 ALA A C 1
ATOM 639 O O . ALA A 1 87 ? 15.108 -10.610 -21.122 1.00 70.00 87 ALA A O 1
ATOM 640 N N . LEU A 1 88 ? 14.141 -8.982 -19.911 1.00 66.31 88 LEU A N 1
ATOM 641 C CA . LEU A 1 88 ? 13.774 -8.109 -21.035 1.00 66.31 88 LEU A CA 1
ATOM 642 C C . LEU A 1 88 ? 14.024 -6.618 -20.705 1.00 66.31 88 LEU A C 1
ATOM 644 O O . LEU A 1 88 ? 13.118 -5.935 -20.217 1.00 66.31 88 LEU A O 1
ATOM 648 N N . PRO A 1 89 ? 15.201 -6.061 -21.053 1.00 59.84 89 PRO A N 1
ATOM 649 C CA . PRO A 1 89 ? 15.584 -4.689 -20.690 1.00 59.84 89 PRO A CA 1
ATOM 650 C C . PRO A 1 89 ? 14.740 -3.570 -21.332 1.00 59.84 89 PRO A C 1
ATOM 652 O O . PRO A 1 89 ? 14.803 -2.426 -20.896 1.00 59.84 89 PRO A O 1
ATOM 655 N N . ALA A 1 90 ? 13.950 -3.866 -22.371 1.00 59.53 90 ALA A N 1
ATOM 656 C CA . ALA A 1 90 ? 13.207 -2.865 -23.148 1.00 59.53 90 ALA A CA 1
ATOM 657 C C . ALA A 1 90 ? 11.876 -2.404 -22.509 1.00 59.53 90 ALA A C 1
ATOM 659 O O . ALA A 1 90 ? 11.105 -1.679 -23.138 1.00 59.53 90 ALA A O 1
ATOM 660 N N . ARG A 1 91 ? 11.553 -2.827 -21.279 1.00 61.88 91 ARG A N 1
ATOM 661 C CA . ARG A 1 91 ? 10.305 -2.426 -20.611 1.00 61.88 91 ARG A CA 1
ATOM 662 C C . ARG A 1 91 ? 10.427 -1.036 -19.984 1.00 61.88 91 ARG A C 1
ATOM 664 O O . ARG A 1 91 ? 11.129 -0.844 -19.000 1.00 61.88 91 ARG A O 1
ATOM 671 N N . HIS A 1 92 ? 9.654 -0.084 -20.505 1.00 69.75 92 HIS A N 1
ATOM 672 C CA . HIS A 1 92 ? 9.562 1.279 -19.962 1.00 69.75 92 HIS A CA 1
ATOM 673 C C . HIS A 1 92 ? 8.786 1.381 -18.634 1.00 69.75 92 HIS A C 1
ATOM 675 O O . HIS A 1 92 ? 8.888 2.389 -17.938 1.00 69.75 92 HIS A O 1
ATOM 681 N N . LEU A 1 93 ? 8.006 0.356 -18.272 1.00 81.31 93 LEU A N 1
ATOM 682 C CA . LEU A 1 93 ? 7.264 0.294 -17.012 1.00 81.31 93 LEU A CA 1
ATOM 683 C C . LEU A 1 93 ? 7.984 -0.625 -16.022 1.00 81.31 93 LEU A C 1
ATOM 685 O O . LEU A 1 93 ? 8.090 -1.825 -16.267 1.00 81.31 93 LEU A O 1
ATOM 689 N N . VAL A 1 94 ? 8.437 -0.058 -14.900 1.00 86.12 94 VAL A N 1
ATOM 690 C CA . VAL A 1 94 ? 9.176 -0.788 -13.854 1.00 86.12 94 VAL A CA 1
ATOM 691 C C . VAL A 1 94 ? 8.269 -1.766 -13.111 1.00 86.12 94 VAL A C 1
ATOM 693 O O . VAL A 1 94 ? 8.617 -2.927 -12.943 1.00 86.12 94 VAL A O 1
ATOM 696 N N . TRP A 1 95 ? 7.107 -1.304 -12.653 1.00 92.12 95 TRP A N 1
ATOM 697 C CA . TRP A 1 95 ? 6.134 -2.120 -11.934 1.00 92.12 95 TRP A CA 1
ATOM 698 C C . TRP A 1 95 ? 4.734 -1.520 -12.080 1.00 92.12 95 TRP A C 1
ATOM 700 O O . TRP A 1 95 ? 4.585 -0.319 -12.302 1.00 92.12 95 TRP A O 1
ATOM 710 N N . ALA A 1 96 ? 3.709 -2.358 -11.937 1.00 88.62 96 ALA A N 1
ATOM 711 C CA . ALA A 1 96 ? 2.320 -1.934 -11.892 1.00 88.62 96 ALA A CA 1
ATOM 712 C C . ALA A 1 96 ? 1.536 -2.710 -10.825 1.00 88.62 96 ALA A C 1
ATOM 714 O O . ALA A 1 96 ? 1.800 -3.903 -10.641 1.00 88.62 96 ALA A O 1
ATOM 715 N N . PRO A 1 97 ? 0.532 -2.085 -10.182 1.00 88.00 97 PRO A N 1
ATOM 716 C CA . PRO A 1 97 ? -0.355 -2.777 -9.256 1.00 88.00 97 PRO A CA 1
ATOM 717 C C . PRO A 1 97 ? -1.065 -3.969 -9.891 1.00 88.00 97 PRO A C 1
ATOM 719 O O . PRO A 1 97 ? -1.669 -3.857 -10.960 1.00 88.00 97 PRO A O 1
ATOM 722 N N . ASP A 1 98 ? -1.039 -5.109 -9.203 1.00 90.62 98 ASP A N 1
ATOM 723 C CA . ASP A 1 98 ? -1.780 -6.287 -9.627 1.00 90.62 98 ASP A CA 1
ATOM 724 C C . ASP A 1 98 ? -3.269 -6.177 -9.257 1.00 90.62 98 ASP A C 1
ATOM 726 O O . ASP A 1 98 ? -3.654 -5.603 -8.236 1.00 90.62 98 ASP A O 1
ATOM 730 N N . VAL A 1 99 ? -4.133 -6.743 -10.102 1.00 91.19 99 VAL A N 1
ATOM 731 C CA . VAL A 1 99 ? -5.591 -6.648 -9.928 1.00 91.19 99 VAL A CA 1
ATOM 732 C C . VAL A 1 99 ? -6.070 -7.361 -8.662 1.00 91.19 99 VAL A C 1
ATOM 734 O O . VAL A 1 99 ? -7.014 -6.888 -8.032 1.00 91.19 99 VAL A O 1
ATOM 737 N N . TYR A 1 100 ? -5.441 -8.471 -8.268 1.00 93.88 100 TYR A N 1
ATOM 738 C CA . TYR A 1 100 ? -5.872 -9.241 -7.101 1.00 93.88 100 TYR A CA 1
ATOM 739 C C . TYR A 1 100 ? -5.527 -8.504 -5.802 1.00 93.88 100 TYR A C 1
ATOM 741 O O . TYR A 1 100 ? -6.391 -8.357 -4.935 1.00 93.88 100 TYR A O 1
ATOM 749 N N . GLY A 1 101 ? -4.308 -7.967 -5.701 1.00 95.75 101 GLY A N 1
ATOM 750 C CA . GLY A 1 101 ? -3.854 -7.111 -4.610 1.00 95.75 101 GLY A CA 1
ATOM 751 C C . GLY A 1 101 ? -4.720 -5.863 -4.468 1.00 95.75 101 GLY A C 1
ATOM 752 O O . GLY A 1 101 ? -5.251 -5.594 -3.386 1.00 95.75 101 GLY A O 1
ATOM 753 N N . SER A 1 102 ? -4.962 -5.154 -5.575 1.00 96.31 102 SER A N 1
ATOM 754 C CA . SER A 1 102 ? -5.812 -3.957 -5.591 1.00 96.31 102 SER A CA 1
ATOM 755 C C . SER A 1 102 ? -7.272 -4.250 -5.225 1.00 96.31 102 SER A C 1
ATOM 757 O O . SER A 1 102 ? -7.873 -3.496 -4.457 1.00 96.31 102 SER A O 1
ATOM 759 N N . ALA A 1 103 ? -7.847 -5.360 -5.703 1.00 97.19 103 ALA A N 1
ATOM 760 C CA . ALA A 1 103 ? -9.195 -5.779 -5.316 1.00 97.19 103 ALA A CA 1
ATOM 761 C C . ALA A 1 103 ? -9.281 -6.096 -3.814 1.00 97.19 103 ALA A C 1
ATOM 763 O O . ALA A 1 103 ? -10.217 -5.657 -3.143 1.00 97.19 103 ALA A O 1
ATOM 764 N N . CYS A 1 104 ? -8.281 -6.791 -3.262 1.00 97.88 104 CYS A N 1
ATOM 765 C CA . CYS A 1 104 ? -8.200 -7.050 -1.827 1.00 97.88 104 CYS A CA 1
ATOM 766 C C . CYS A 1 104 ? -8.139 -5.745 -1.020 1.00 97.88 104 CYS A C 1
ATOM 768 O O . CYS A 1 104 ? -8.901 -5.587 -0.071 1.00 97.88 104 CYS A O 1
ATOM 770 N N . PHE A 1 105 ? -7.301 -4.781 -1.409 1.00 97.12 105 PHE A N 1
ATOM 771 C CA . PHE A 1 105 ? -7.190 -3.487 -0.719 1.00 97.12 105 PHE A CA 1
ATOM 772 C C . PHE A 1 105 ? -8.495 -2.677 -0.755 1.00 97.12 105 PHE A C 1
ATOM 774 O O . PHE A 1 105 ? -8.870 -2.056 0.244 1.00 97.12 105 PHE A O 1
ATOM 781 N N . LEU A 1 106 ? -9.227 -2.717 -1.872 1.00 98.00 106 LEU A N 1
ATOM 782 C CA . LEU A 1 106 ? -10.554 -2.106 -1.983 1.00 98.00 106 LEU A CA 1
ATOM 783 C C . LEU A 1 106 ? -11.560 -2.756 -1.029 1.00 98.00 106 LEU A C 1
ATOM 785 O O . LEU A 1 106 ? -12.209 -2.054 -0.251 1.00 98.00 106 LEU A O 1
ATOM 789 N N . VAL A 1 107 ? -11.655 -4.089 -1.036 1.00 98.56 107 VAL A N 1
ATOM 790 C CA . VAL A 1 107 ? -12.550 -4.834 -0.137 1.00 98.56 107 VAL A CA 1
ATOM 791 C C . VAL A 1 107 ? -12.179 -4.581 1.327 1.00 98.56 107 VAL A C 1
ATOM 793 O O . VAL A 1 107 ? -13.049 -4.261 2.139 1.00 98.56 107 VAL A O 1
ATOM 796 N N . ALA A 1 108 ? -10.892 -4.652 1.668 1.00 98.00 108 ALA A N 1
ATOM 797 C CA . ALA A 1 108 ? -10.389 -4.367 3.007 1.00 98.00 108 ALA A CA 1
ATOM 798 C C . ALA A 1 108 ? -10.719 -2.935 3.455 1.00 98.00 108 ALA A C 1
ATOM 800 O O . ALA A 1 108 ? -11.161 -2.737 4.587 1.00 98.00 108 ALA A O 1
ATOM 801 N N . SER A 1 109 ? -10.580 -1.945 2.569 1.00 97.88 109 SER A N 1
ATOM 802 C CA . SER A 1 109 ? -10.908 -0.546 2.866 1.00 97.88 109 SER A CA 1
ATOM 803 C C . SER A 1 109 ? -12.402 -0.327 3.092 1.00 97.88 109 SER A C 1
ATOM 805 O O . SER A 1 109 ? -12.779 0.378 4.026 1.00 97.88 109 SER A O 1
ATOM 807 N N . VAL A 1 110 ? -13.270 -0.971 2.305 1.00 98.31 110 VAL A N 1
ATOM 808 C CA . VAL A 1 110 ? -14.727 -0.921 2.521 1.00 98.31 110 VAL A CA 1
ATOM 809 C C . VAL A 1 110 ? -15.099 -1.536 3.874 1.00 98.31 110 VAL A C 1
ATOM 811 O O . VAL A 1 110 ? -15.870 -0.940 4.631 1.00 98.31 110 VAL A O 1
ATOM 814 N N . LEU A 1 111 ? -14.511 -2.684 4.224 1.00 97.81 111 LEU A N 1
ATOM 815 C CA . LEU A 1 111 ? -14.704 -3.312 5.535 1.00 97.81 111 LEU A CA 1
ATOM 816 C C . LEU A 1 111 ? -14.198 -2.419 6.677 1.00 97.81 111 LEU A C 1
ATOM 818 O O . LEU A 1 111 ? -14.882 -2.285 7.693 1.00 97.81 111 LEU A O 1
ATOM 822 N N . ALA A 1 112 ? -13.044 -1.769 6.507 1.00 96.38 112 ALA A N 1
ATOM 823 C CA . ALA A 1 112 ? -12.491 -0.836 7.485 1.00 96.38 112 ALA A CA 1
ATOM 824 C C . ALA A 1 112 ? -13.403 0.386 7.679 1.00 96.38 112 ALA A C 1
ATOM 826 O O . ALA A 1 112 ? -13.720 0.734 8.815 1.00 96.38 112 ALA A O 1
ATOM 827 N N . CYS A 1 113 ? -13.907 0.985 6.595 1.00 97.31 113 CYS A N 1
ATOM 828 C CA . CYS A 1 113 ? -14.903 2.058 6.645 1.00 97.31 113 CYS A CA 1
ATOM 829 C C . CYS A 1 113 ? -16.171 1.625 7.392 1.00 97.31 113 CYS A C 1
ATOM 831 O O . CYS A 1 113 ? -16.687 2.386 8.213 1.00 97.31 113 CYS A O 1
ATOM 833 N N . ALA A 1 114 ? -16.658 0.403 7.149 1.00 97.25 114 ALA A N 1
ATOM 834 C CA . ALA A 1 114 ? -17.807 -0.158 7.855 1.00 97.25 114 ALA A CA 1
ATOM 835 C C . ALA A 1 114 ? -17.529 -0.357 9.358 1.00 97.25 114 ALA A C 1
ATOM 837 O O . ALA A 1 114 ? -18.388 -0.042 10.187 1.00 97.25 114 ALA A O 1
ATOM 838 N N . ALA A 1 115 ? -16.326 -0.817 9.715 1.00 94.75 115 ALA A N 1
ATOM 839 C CA . ALA A 1 115 ? -15.909 -1.042 11.098 1.00 94.75 115 ALA A CA 1
ATOM 840 C C . ALA A 1 115 ? -15.835 0.257 11.920 1.00 94.75 115 ALA A C 1
ATOM 842 O O . ALA A 1 115 ? -16.205 0.268 13.093 1.00 94.75 115 ALA A O 1
ATOM 843 N N . VAL A 1 116 ? -15.426 1.372 11.303 1.00 95.31 116 VAL A N 1
ATOM 844 C CA . VAL A 1 116 ? -15.244 2.664 11.994 1.00 95.31 116 VAL A CA 1
ATOM 845 C C . VAL A 1 116 ? -16.454 3.601 11.912 1.00 95.31 116 VAL A C 1
ATOM 847 O O . VAL A 1 116 ? -16.367 4.751 12.340 1.00 95.31 116 VAL A O 1
ATOM 850 N N . ARG A 1 117 ? -17.616 3.152 11.408 1.00 92.88 117 ARG A N 1
ATOM 851 C CA . ARG A 1 117 ? -18.809 4.020 11.242 1.00 92.88 117 ARG A CA 1
ATOM 852 C C . ARG A 1 117 ? -19.254 4.715 12.528 1.00 92.88 117 ARG A C 1
ATOM 854 O O . ARG A 1 117 ? -19.769 5.827 12.465 1.00 92.88 117 ARG A O 1
ATOM 861 N N . ARG A 1 118 ? -19.083 4.045 13.671 1.00 89.25 118 ARG A N 1
ATOM 862 C CA . ARG A 1 118 ? -19.423 4.557 15.009 1.00 89.25 118 ARG A CA 1
ATOM 863 C C . ARG A 1 118 ? -18.200 5.036 15.802 1.00 89.25 118 ARG A C 1
ATOM 865 O O . ARG A 1 118 ? -18.342 5.369 16.972 1.00 89.25 118 ARG A O 1
ATOM 872 N N . ALA A 1 119 ? -17.018 5.038 15.189 1.00 89.81 119 ALA A N 1
ATOM 873 C CA . ALA A 1 119 ? -15.779 5.480 15.817 1.00 89.81 119 ALA A CA 1
ATOM 874 C C . ALA A 1 119 ? -15.589 7.004 15.688 1.00 89.81 119 ALA A C 1
ATOM 876 O O . ALA A 1 119 ? -16.438 7.724 15.145 1.00 89.81 119 ALA A O 1
ATOM 877 N N . GLY A 1 120 ? -14.460 7.509 16.189 1.00 90.12 120 GLY A N 1
ATOM 878 C CA . GLY A 1 120 ? -14.159 8.934 16.196 1.00 90.12 120 GLY A CA 1
ATOM 879 C C . GLY A 1 120 ? -13.971 9.532 14.791 1.00 90.12 120 GLY A C 1
ATOM 880 O O . GLY A 1 120 ? -13.812 8.823 13.793 1.00 90.12 120 GLY A O 1
ATOM 881 N N . PRO A 1 121 ? -13.956 10.873 14.667 1.00 92.50 121 PRO A N 1
ATOM 882 C CA . PRO A 1 121 ? -13.722 11.542 13.385 1.00 92.50 121 PRO A CA 1
ATOM 883 C C . PRO A 1 121 ? -12.337 11.237 12.791 1.00 92.50 121 PRO A C 1
ATOM 885 O O . PRO A 1 121 ? -12.193 11.227 11.571 1.00 92.50 121 PRO A O 1
ATOM 888 N N . VAL A 1 122 ? -11.328 10.966 13.629 1.00 92.38 122 VAL A N 1
ATOM 889 C CA . VAL A 1 122 ? -9.978 10.614 13.160 1.00 92.38 122 VAL A CA 1
ATOM 890 C C . VAL A 1 122 ? -9.974 9.234 12.507 1.00 92.38 122 VAL A C 1
ATOM 892 O O . VAL A 1 122 ? -9.480 9.116 11.391 1.00 92.38 122 VAL A O 1
ATOM 895 N N . ASP A 1 123 ? -10.594 8.228 13.128 1.00 92.31 123 ASP A N 1
ATOM 896 C CA . ASP A 1 123 ? -10.646 6.862 12.585 1.00 92.31 123 ASP A CA 1
ATOM 897 C C . ASP A 1 123 ? -11.393 6.816 11.253 1.00 92.31 123 ASP A C 1
ATOM 899 O O . ASP A 1 123 ? -10.940 6.199 10.289 1.00 92.31 123 ASP A O 1
ATOM 903 N N . ARG A 1 124 ? -12.508 7.553 11.164 1.00 94.44 124 ARG A N 1
ATOM 904 C CA . ARG A 1 124 ? -13.254 7.713 9.910 1.00 94.44 124 ARG A CA 1
ATOM 905 C C . ARG A 1 124 ? -12.416 8.388 8.828 1.00 94.44 124 ARG A C 1
ATOM 907 O O . ARG A 1 124 ? -12.474 7.964 7.677 1.00 94.44 124 ARG A O 1
ATOM 914 N N . ARG A 1 125 ? -11.612 9.399 9.180 1.00 96.12 125 ARG A N 1
ATOM 915 C CA . ARG A 1 125 ? -10.702 10.065 8.235 1.00 96.12 125 ARG A CA 1
ATOM 916 C C . ARG A 1 125 ? -9.587 9.129 7.768 1.00 96.12 125 ARG A C 1
ATOM 918 O O . ARG A 1 125 ? -9.317 9.096 6.574 1.00 96.12 125 ARG A O 1
ATOM 925 N N . VAL A 1 126 ? -8.985 8.349 8.668 1.00 95.56 126 VAL A N 1
ATOM 926 C CA . VAL A 1 126 ? -7.979 7.329 8.317 1.00 95.56 126 VAL A CA 1
ATOM 927 C C . VAL A 1 126 ? -8.567 6.322 7.328 1.00 95.56 126 VAL A C 1
ATOM 929 O O . VAL A 1 126 ? -7.978 6.089 6.274 1.00 95.56 126 VAL A O 1
ATOM 932 N N . ALA A 1 127 ? -9.747 5.768 7.624 1.00 96.56 127 ALA A N 1
ATOM 933 C CA . ALA A 1 127 ? -10.403 4.801 6.747 1.00 96.56 127 ALA A CA 1
ATOM 934 C C . ALA A 1 127 ? -10.768 5.406 5.380 1.00 96.56 127 ALA A C 1
ATOM 936 O O . ALA A 1 127 ? -10.493 4.794 4.353 1.00 96.56 127 ALA A O 1
ATOM 937 N N . ALA A 1 128 ? -11.318 6.625 5.350 1.00 97.62 128 ALA A N 1
ATOM 938 C CA . ALA A 1 128 ? -11.684 7.302 4.106 1.00 97.62 128 ALA A CA 1
ATOM 939 C C . ALA A 1 128 ? -10.468 7.602 3.215 1.00 97.62 128 ALA A C 1
ATOM 941 O O . ALA A 1 128 ? -10.522 7.385 2.006 1.00 97.62 128 ALA A O 1
ATOM 942 N N . VAL A 1 129 ? -9.360 8.064 3.801 1.00 97.56 129 VAL A N 1
ATOM 943 C CA . VAL A 1 129 ? -8.131 8.341 3.047 1.00 97.56 129 VAL A CA 1
ATOM 944 C C . VAL A 1 129 ? -7.509 7.039 2.523 1.00 97.56 129 VAL A C 1
ATOM 946 O O . VAL A 1 129 ? -7.114 6.989 1.363 1.00 97.56 129 VAL A O 1
ATOM 949 N N . ASN A 1 130 ? -7.488 5.959 3.311 1.00 97.44 130 ASN A N 1
ATOM 950 C CA . ASN A 1 130 ? -7.022 4.651 2.831 1.00 97.44 130 ASN A CA 1
ATOM 951 C C . ASN A 1 130 ? -7.929 4.069 1.730 1.00 97.44 130 ASN A C 1
ATOM 953 O O . ASN A 1 130 ? -7.433 3.458 0.782 1.00 97.44 130 ASN A O 1
ATOM 957 N N . LEU A 1 131 ? -9.244 4.295 1.798 1.00 98.31 131 LEU A N 1
ATOM 958 C CA . LEU A 1 131 ? -10.158 3.921 0.718 1.00 98.31 131 LEU A CA 1
ATOM 959 C C . LEU A 1 131 ? -9.844 4.690 -0.569 1.00 98.31 131 LEU A C 1
ATOM 961 O O . LEU A 1 131 ? -9.734 4.070 -1.624 1.00 98.31 131 LEU A O 1
ATOM 965 N N . ALA A 1 132 ? -9.638 6.009 -0.485 1.00 98.38 132 ALA A N 1
ATOM 966 C CA . ALA A 1 132 ? -9.222 6.815 -1.634 1.00 98.38 132 ALA A CA 1
ATOM 967 C C . ALA A 1 132 ? -7.905 6.297 -2.239 1.00 98.38 132 ALA A C 1
ATOM 969 O O . ALA A 1 132 ? -7.793 6.168 -3.458 1.00 98.38 132 ALA A O 1
ATOM 970 N N . GLY A 1 133 ? -6.949 5.908 -1.388 1.00 97.81 133 GLY A N 1
ATOM 971 C CA . GLY A 1 133 ? -5.696 5.307 -1.839 1.00 97.81 133 GLY A CA 1
ATOM 972 C C . GLY A 1 133 ? -5.883 3.970 -2.558 1.00 97.81 133 GLY A C 1
ATOM 973 O O . GLY A 1 133 ? -5.286 3.739 -3.608 1.00 97.81 133 GLY A O 1
ATOM 974 N N . SER A 1 134 ? -6.776 3.120 -2.047 1.00 97.94 134 SER A N 1
ATOM 975 C CA . SER A 1 134 ? -7.113 1.830 -2.663 1.00 97.94 134 SER A CA 1
ATOM 976 C C . SER A 1 134 ? -7.821 1.992 -4.009 1.00 97.94 134 SER A C 1
ATOM 978 O O . SER A 1 134 ? -7.556 1.229 -4.934 1.00 97.94 134 SER A O 1
ATOM 980 N N . VAL A 1 135 ? -8.673 3.012 -4.158 1.00 98.31 135 VAL A N 1
ATOM 981 C CA . VAL A 1 135 ? -9.289 3.368 -5.447 1.00 98.31 135 VAL A CA 1
ATOM 982 C C . VAL A 1 135 ? -8.232 3.815 -6.455 1.00 98.31 135 VAL A C 1
ATOM 984 O O . VAL A 1 135 ? -8.255 3.351 -7.592 1.00 98.31 135 VAL A O 1
ATOM 987 N N . ALA A 1 136 ? -7.272 4.650 -6.047 1.00 97.00 136 ALA A N 1
ATOM 988 C CA . ALA A 1 136 ? -6.180 5.082 -6.920 1.00 97.00 136 ALA A CA 1
ATOM 989 C C . ALA A 1 136 ? -5.280 3.907 -7.365 1.00 97.00 136 ALA A C 1
ATOM 991 O O . ALA A 1 136 ? -4.975 3.787 -8.553 1.00 97.00 136 ALA A O 1
ATOM 992 N N . PHE A 1 137 ? -4.937 2.986 -6.453 1.00 94.31 137 PHE A N 1
ATOM 993 C CA . PHE A 1 137 ? -4.236 1.733 -6.789 1.00 94.31 137 PHE A CA 1
ATOM 994 C C . PHE A 1 137 ? -5.055 0.833 -7.725 1.00 94.31 137 PHE A C 1
ATOM 996 O O . PHE A 1 137 ? -4.507 0.234 -8.651 1.00 94.31 137 PHE A O 1
ATOM 1003 N N . GLY A 1 138 ? -6.372 0.755 -7.518 1.00 94.19 138 GLY A N 1
ATOM 1004 C CA . GLY A 1 138 ? -7.288 0.041 -8.405 1.00 94.19 138 GLY A CA 1
ATOM 1005 C C . GLY A 1 138 ? -7.305 0.626 -9.817 1.00 94.19 138 GLY A C 1
ATOM 1006 O O . GLY A 1 138 ? -7.183 -0.118 -10.788 1.00 94.19 138 GLY A O 1
ATOM 1007 N N . ALA A 1 139 ? -7.373 1.953 -9.942 1.00 92.94 139 ALA A N 1
ATOM 1008 C CA . ALA A 1 139 ? -7.307 2.638 -11.230 1.00 92.94 139 ALA A CA 1
ATOM 1009 C C . ALA A 1 139 ? -5.967 2.390 -11.945 1.00 92.94 139 ALA A C 1
ATOM 1011 O O . ALA A 1 139 ? -5.961 2.109 -13.143 1.00 92.94 139 ALA A O 1
ATOM 1012 N N . ALA A 1 140 ? -4.846 2.410 -11.215 1.00 92.56 140 ALA A N 1
ATOM 1013 C CA . ALA A 1 140 ? -3.534 2.059 -11.759 1.00 92.56 140 ALA A CA 1
ATOM 1014 C C . ALA A 1 140 ? -3.463 0.593 -12.232 1.00 92.56 140 ALA A C 1
ATOM 1016 O O . ALA A 1 140 ? -2.925 0.331 -13.306 1.00 92.56 140 ALA A O 1
ATOM 1017 N N . ALA A 1 141 ? -4.060 -0.354 -11.497 1.00 91.25 141 ALA A N 1
ATOM 1018 C CA . ALA A 1 141 ? -4.137 -1.758 -11.918 1.00 91.25 141 ALA A CA 1
ATOM 1019 C C . ALA A 1 141 ? -4.955 -1.941 -13.208 1.00 91.25 141 ALA A C 1
ATOM 1021 O O . ALA A 1 141 ? -4.582 -2.718 -14.088 1.00 91.25 141 ALA A O 1
ATOM 1022 N N . VAL A 1 142 ? -6.066 -1.209 -13.344 1.00 88.62 142 VAL A N 1
ATOM 1023 C CA . VAL A 1 142 ? -6.881 -1.208 -14.569 1.00 88.62 142 VAL A CA 1
ATOM 1024 C C . VAL A 1 142 ? -6.102 -0.590 -15.732 1.00 88.62 142 VAL A C 1
ATOM 1026 O O . VAL A 1 142 ? -6.056 -1.179 -16.809 1.00 88.62 142 VAL A O 1
ATOM 1029 N N . ALA A 1 143 ? -5.424 0.541 -15.512 1.00 86.12 143 ALA A N 1
ATOM 1030 C CA . ALA A 1 143 ? -4.580 1.193 -16.516 1.00 86.12 143 ALA A CA 1
ATOM 1031 C C . ALA A 1 143 ? -3.432 0.292 -17.008 1.00 86.12 143 ALA A C 1
ATOM 1033 O O . ALA A 1 143 ? -3.049 0.366 -18.174 1.00 86.12 143 ALA A O 1
ATOM 1034 N N . ALA A 1 144 ? -2.924 -0.591 -16.144 1.00 84.12 144 ALA A N 1
ATOM 1035 C CA . ALA A 1 144 ? -1.889 -1.563 -16.483 1.00 84.12 144 ALA A CA 1
ATOM 1036 C C . ALA A 1 144 ? -2.398 -2.760 -17.312 1.00 84.12 144 ALA A C 1
ATOM 1038 O O . ALA A 1 144 ? -1.614 -3.394 -18.013 1.00 84.12 144 ALA A O 1
ATOM 1039 N N . ARG A 1 145 ? -3.699 -3.088 -17.244 1.00 72.50 145 ARG A N 1
ATOM 1040 C CA . ARG A 1 145 ? -4.314 -4.245 -17.929 1.00 72.50 145 ARG A CA 1
ATOM 1041 C C . ARG A 1 145 ? -4.684 -3.993 -19.392 1.00 72.50 145 ARG A C 1
ATOM 1043 O O . ARG A 1 145 ? -4.919 -4.971 -20.097 1.00 72.50 145 ARG A O 1
ATOM 1050 N N . TYR A 1 146 ? -4.695 -2.748 -19.870 1.00 56.09 146 TYR A N 1
ATOM 1051 C CA . TYR A 1 146 ? -5.068 -2.388 -21.253 1.00 56.09 146 TYR A CA 1
ATOM 1052 C C . TYR A 1 146 ? -4.097 -2.882 -22.354 1.00 56.09 146 TYR A C 1
ATOM 1054 O O . TYR A 1 146 ? -4.116 -2.374 -23.468 1.00 56.09 146 TYR A O 1
ATOM 1062 N N . VAL A 1 147 ? -3.273 -3.898 -22.076 1.00 50.62 147 VAL A N 1
ATOM 1063 C CA . VAL A 1 147 ? -2.205 -4.389 -22.968 1.00 50.62 147 VAL A CA 1
ATOM 1064 C C . VAL A 1 147 ? -2.334 -5.866 -23.352 1.00 50.62 147 VAL A C 1
ATOM 1066 O O . VAL A 1 147 ? -1.561 -6.369 -24.161 1.00 50.62 147 VAL A O 1
ATOM 1069 N N . ALA A 1 148 ? -3.361 -6.578 -22.889 1.00 40.97 148 ALA A N 1
ATOM 1070 C CA . ALA A 1 148 ? -3.651 -7.912 -23.417 1.00 40.97 148 ALA A CA 1
ATOM 1071 C C . ALA A 1 148 ? -4.681 -7.836 -24.562 1.00 40.97 148 ALA A C 1
ATOM 1073 O O . ALA A 1 148 ? -5.879 -7.944 -24.321 1.00 40.97 148 ALA A O 1
ATOM 1074 N N . GLY A 1 149 ? -4.212 -7.662 -25.806 1.00 47.06 149 GLY A N 1
ATOM 1075 C CA . GLY A 1 149 ? -5.021 -7.877 -27.022 1.00 47.06 149 GLY A CA 1
ATOM 1076 C C . GLY A 1 149 ? -5.455 -6.635 -27.811 1.00 47.06 149 GLY A C 1
ATOM 1077 O O . GLY A 1 149 ? -6.119 -6.777 -28.833 1.00 47.06 149 GLY A O 1
ATOM 1078 N N . THR A 1 150 ? -5.060 -5.433 -27.394 1.00 49.16 150 THR A N 1
ATOM 1079 C CA . THR A 1 150 ? -5.256 -4.181 -28.146 1.00 49.16 150 THR A CA 1
ATOM 1080 C C . THR A 1 150 ? -3.906 -3.592 -28.543 1.00 49.16 150 THR A C 1
ATOM 1082 O O . THR A 1 150 ? -2.952 -3.664 -27.775 1.00 49.16 150 THR A O 1
ATOM 1085 N N . THR A 1 151 ? -3.810 -2.960 -29.716 1.00 50.38 151 THR A N 1
ATOM 1086 C CA . THR A 1 151 ? -2.620 -2.221 -30.199 1.00 50.38 151 THR A CA 1
ATOM 1087 C C . THR A 1 151 ? -2.345 -0.930 -29.408 1.00 50.38 151 THR A C 1
ATOM 1089 O O . THR A 1 151 ? -1.739 0.003 -29.927 1.00 50.38 151 THR A O 1
ATOM 1092 N N . GLN A 1 152 ? -2.854 -0.830 -28.181 1.00 49.91 152 GLN A N 1
ATOM 1093 C CA . GLN A 1 152 ? -2.825 0.369 -27.360 1.00 49.91 152 GLN A CA 1
ATOM 1094 C C . GLN A 1 152 ? -1.788 0.175 -26.253 1.00 49.91 152 GLN A C 1
ATOM 1096 O O . GLN A 1 152 ? -1.837 -0.803 -25.511 1.00 49.91 152 GLN A O 1
ATOM 1101 N N . GLU A 1 153 ? -0.818 1.080 -26.180 1.00 58.00 153 GLU A N 1
ATOM 1102 C CA . GLU A 1 153 ? 0.268 1.014 -25.203 1.00 58.00 153 GLU A CA 1
ATOM 1103 C C . GLU A 1 153 ? -0.258 1.189 -23.768 1.00 58.00 153 GLU A C 1
ATOM 1105 O O . GLU A 1 153 ? -1.211 1.940 -23.529 1.00 58.00 153 GLU A O 1
ATOM 1110 N N . THR A 1 154 ? 0.375 0.525 -22.789 1.00 68.81 154 THR A N 1
ATOM 1111 C CA . THR A 1 154 ? 0.108 0.775 -21.366 1.00 68.81 154 THR A CA 1
ATOM 1112 C C . THR A 1 154 ? 0.249 2.268 -21.114 1.00 68.81 154 THR A C 1
ATOM 1114 O O . THR A 1 154 ? 1.302 2.840 -21.399 1.00 68.81 154 THR A O 1
ATOM 1117 N N . ASN A 1 155 ? -0.751 2.908 -20.505 1.00 81.50 155 ASN A N 1
ATOM 1118 C CA . ASN A 1 155 ? -0.595 4.296 -20.085 1.00 81.50 155 ASN A CA 1
ATOM 1119 C C . ASN A 1 155 ? 0.291 4.356 -18.827 1.00 81.50 155 ASN A C 1
ATOM 1121 O O . ASN A 1 155 ? -0.198 4.433 -17.700 1.00 81.50 155 ASN A O 1
ATOM 1125 N N . VAL A 1 156 ? 1.610 4.292 -19.033 1.00 86.00 156 VAL A N 1
ATOM 1126 C CA . VAL A 1 156 ? 2.644 4.301 -17.985 1.00 86.00 156 VAL A CA 1
ATOM 1127 C C . VAL A 1 156 ? 2.488 5.510 -17.064 1.00 86.00 156 VAL A C 1
ATOM 1129 O O . VAL A 1 156 ? 2.628 5.385 -15.847 1.00 86.00 156 VAL A O 1
ATOM 1132 N N . ALA A 1 157 ? 2.135 6.670 -17.625 1.00 87.56 157 ALA A N 1
ATOM 1133 C CA . ALA A 1 157 ? 1.890 7.879 -16.850 1.00 87.56 157 ALA A CA 1
ATOM 1134 C C . ALA A 1 157 ? 0.709 7.701 -15.885 1.00 87.56 157 ALA A C 1
ATOM 1136 O O . ALA A 1 157 ? 0.829 8.044 -14.712 1.00 87.56 157 ALA A O 1
ATOM 1137 N N . LEU A 1 158 ? -0.401 7.114 -16.343 1.00 88.81 158 LEU A N 1
ATOM 1138 C CA . LEU A 1 158 ? -1.572 6.856 -15.505 1.00 88.81 158 LEU A CA 1
ATOM 1139 C C . LEU A 1 158 ? -1.299 5.792 -14.431 1.00 88.81 158 LEU A C 1
ATOM 1141 O O . LEU A 1 158 ? -1.735 5.959 -13.292 1.00 88.81 158 LEU A O 1
ATOM 1145 N N . VAL A 1 159 ? -0.546 4.736 -14.758 1.00 92.31 159 VAL A N 1
ATOM 1146 C CA . VAL A 1 159 ? -0.131 3.705 -13.788 1.00 92.31 159 VAL A CA 1
ATOM 1147 C C . VAL A 1 159 ? 0.709 4.323 -12.669 1.00 92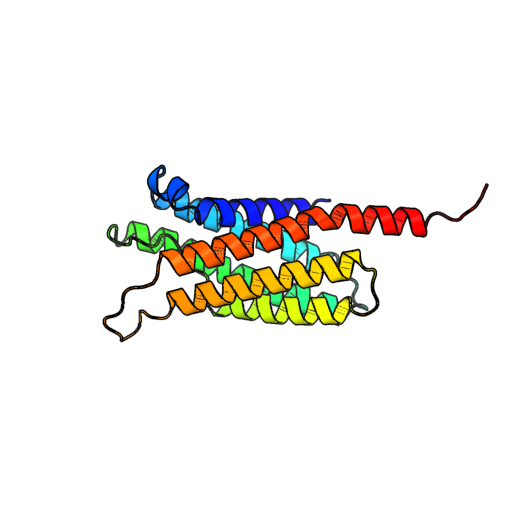.31 159 VAL A C 1
ATOM 1149 O O . VAL A 1 159 ? 0.399 4.145 -11.487 1.00 92.31 159 VAL A O 1
ATOM 1152 N N . ASN A 1 160 ? 1.732 5.100 -13.028 1.00 93.88 160 ASN A N 1
ATOM 1153 C CA . ASN A 1 160 ? 2.608 5.763 -12.065 1.00 93.88 160 ASN A CA 1
ATOM 1154 C C . ASN A 1 160 ? 1.856 6.826 -11.253 1.00 93.88 160 ASN A C 1
ATOM 1156 O O . ASN A 1 160 ? 1.994 6.874 -10.033 1.00 93.88 160 ASN A O 1
ATOM 1160 N N . ALA A 1 161 ? 1.007 7.634 -11.894 1.00 94.56 161 ALA A N 1
ATOM 1161 C CA . ALA A 1 161 ? 0.212 8.654 -11.213 1.00 94.56 161 ALA A CA 1
ATOM 1162 C C . ALA A 1 161 ? -0.778 8.043 -10.211 1.00 94.56 161 ALA A C 1
ATOM 1164 O O . ALA A 1 161 ? -0.865 8.513 -9.077 1.00 94.56 161 ALA A O 1
ATOM 1165 N N . GLY A 1 162 ? -1.494 6.979 -10.593 1.00 95.75 162 GLY A N 1
ATOM 1166 C CA . GLY A 1 162 ? -2.430 6.291 -9.701 1.00 95.75 162 GLY A CA 1
ATOM 1167 C C . GLY A 1 162 ? -1.722 5.604 -8.532 1.00 95.75 162 GLY A C 1
ATOM 1168 O O . GLY A 1 162 ? -2.161 5.728 -7.388 1.00 95.75 162 GLY A O 1
ATOM 1169 N N . THR A 1 163 ? -0.580 4.961 -8.791 1.00 96.44 163 THR A N 1
ATOM 1170 C CA . THR A 1 163 ? 0.244 4.338 -7.741 1.00 96.44 163 THR A CA 1
ATOM 1171 C C . THR A 1 163 ? 0.791 5.390 -6.773 1.00 96.44 163 THR A C 1
ATOM 1173 O O . THR A 1 163 ? 0.670 5.232 -5.557 1.00 96.44 163 THR A O 1
ATOM 1176 N N . PHE A 1 164 ? 1.317 6.505 -7.289 1.00 97.69 164 PHE A N 1
ATOM 1177 C CA . PHE A 1 164 ? 1.812 7.621 -6.482 1.00 97.69 164 PHE A CA 1
ATOM 1178 C C . PHE A 1 164 ? 0.705 8.244 -5.625 1.00 97.69 164 PHE A C 1
ATOM 1180 O O . PHE A 1 164 ? 0.864 8.377 -4.412 1.00 97.69 164 PHE A O 1
ATOM 1187 N N . ALA A 1 165 ? -0.431 8.593 -6.236 1.00 97.94 165 ALA A N 1
ATOM 1188 C CA . ALA A 1 165 ? -1.567 9.178 -5.530 1.00 97.94 165 ALA A CA 1
ATOM 1189 C C . ALA A 1 165 ? -2.061 8.246 -4.418 1.00 97.94 165 ALA A C 1
ATOM 1191 O O . ALA A 1 165 ? -2.275 8.680 -3.284 1.00 97.94 165 ALA A O 1
ATOM 1192 N N . GLY A 1 166 ? -2.161 6.949 -4.713 1.00 97.69 166 GLY A N 1
ATOM 1193 C CA . GLY A 1 166 ? -2.552 5.961 -3.724 1.00 97.69 166 GLY A CA 1
ATOM 1194 C C . GLY A 1 166 ? -1.562 5.830 -2.569 1.00 97.69 166 GLY A C 1
ATOM 1195 O O . GLY A 1 166 ? -1.968 5.814 -1.407 1.00 97.69 166 GLY A O 1
ATOM 1196 N N . ALA A 1 167 ? -0.263 5.834 -2.868 1.00 97.88 167 ALA A N 1
ATOM 1197 C CA . ALA A 1 167 ? 0.796 5.797 -1.868 1.00 97.88 167 ALA A CA 1
ATOM 1198 C C . ALA A 1 167 ? 0.781 7.038 -0.957 1.00 97.88 167 ALA A C 1
ATOM 1200 O O . ALA A 1 167 ? 0.925 6.916 0.259 1.00 97.88 167 ALA A O 1
ATOM 1201 N N . VAL A 1 168 ? 0.526 8.229 -1.509 1.00 98.19 168 VAL A N 1
ATOM 1202 C CA . VAL A 1 168 ? 0.363 9.465 -0.725 1.00 98.19 168 VAL A CA 1
ATOM 1203 C C . VAL A 1 168 ? -0.859 9.386 0.193 1.00 98.19 168 VAL A C 1
ATOM 1205 O O . VAL A 1 168 ? -0.774 9.781 1.358 1.00 98.19 168 VAL A O 1
ATOM 1208 N N . CYS A 1 169 ? -1.980 8.836 -0.280 1.00 97.81 169 CYS A N 1
ATOM 1209 C CA . CYS A 1 169 ? -3.145 8.595 0.568 1.00 97.81 169 CYS A CA 1
ATOM 1210 C C . CYS A 1 169 ? -2.811 7.639 1.725 1.00 97.81 169 CYS A C 1
ATOM 1212 O O . CYS A 1 169 ? -3.070 7.968 2.883 1.00 97.81 169 CYS A O 1
ATOM 1214 N N . PHE A 1 170 ? -2.171 6.498 1.459 1.00 96.94 170 PHE A N 1
ATOM 1215 C CA . PHE A 1 170 ? -1.757 5.572 2.519 1.00 96.94 170 PHE A CA 1
ATOM 1216 C C . PHE A 1 170 ? -0.793 6.224 3.520 1.00 96.94 170 PHE A C 1
ATOM 1218 O O . PHE A 1 170 ? -0.966 6.070 4.732 1.00 96.94 170 PHE A O 1
ATOM 1225 N N . LEU A 1 171 ? 0.152 7.042 3.050 1.00 97.00 171 LEU A N 1
ATOM 1226 C CA . LEU A 1 171 ? 1.058 7.795 3.917 1.00 97.00 171 LEU A CA 1
ATOM 1227 C C . LEU A 1 171 ? 0.302 8.783 4.818 1.00 97.00 171 LEU A C 1
ATOM 1229 O O . LEU A 1 171 ? 0.566 8.856 6.020 1.00 97.00 171 LEU A O 1
ATOM 1233 N N . ALA A 1 172 ? -0.673 9.507 4.265 1.00 96.56 172 ALA A N 1
ATOM 1234 C CA . ALA A 1 172 ? -1.531 10.405 5.031 1.00 96.56 172 ALA A CA 1
ATOM 1235 C C . ALA A 1 172 ? -2.369 9.641 6.075 1.00 96.56 172 ALA A C 1
ATOM 1237 O O . ALA A 1 172 ? -2.492 10.091 7.215 1.00 96.56 172 ALA A O 1
ATOM 1238 N N . GLY A 1 173 ? -2.885 8.456 5.729 1.00 93.94 173 GLY A N 1
ATOM 1239 C CA . GLY A 1 173 ? -3.526 7.545 6.678 1.00 93.94 173 GLY A CA 1
ATOM 1240 C C . GLY A 1 173 ? -2.582 7.129 7.813 1.00 93.94 173 GLY A C 1
ATOM 1241 O O . GLY A 1 173 ? -2.956 7.208 8.984 1.00 93.94 173 GLY A O 1
ATOM 1242 N N . ALA A 1 174 ? -1.336 6.768 7.484 1.00 93.06 174 ALA A N 1
ATOM 1243 C CA . ALA A 1 174 ? -0.296 6.397 8.447 1.00 93.06 174 ALA A CA 1
ATOM 1244 C C . ALA A 1 174 ? -0.004 7.524 9.451 1.00 93.0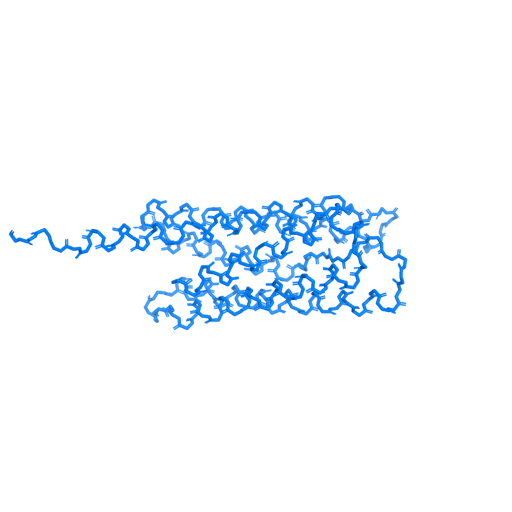6 174 ALA A C 1
ATOM 1246 O O . ALA A 1 174 ? 0.075 7.287 10.659 1.00 93.06 174 ALA A O 1
ATOM 1247 N N . ALA A 1 175 ? 0.122 8.756 8.948 1.00 92.88 175 ALA A N 1
ATOM 1248 C CA . ALA A 1 175 ? 0.441 9.944 9.735 1.00 92.88 175 ALA A CA 1
ATOM 1249 C C . ALA A 1 175 ? -0.670 10.332 10.728 1.00 92.88 175 ALA A C 1
ATOM 1251 O O . ALA A 1 175 ? -0.399 10.963 11.749 1.00 92.88 175 ALA A O 1
ATOM 1252 N N . LEU A 1 176 ? -1.917 9.932 10.464 1.00 90.38 176 LEU A N 1
ATOM 1253 C CA . LEU A 1 176 ? -3.060 10.203 11.338 1.00 90.38 176 LEU A CA 1
ATOM 1254 C C . LEU A 1 176 ? -3.197 9.201 12.500 1.00 90.38 176 LEU A C 1
ATOM 1256 O O . LEU A 1 176 ? -3.837 9.524 13.504 1.00 90.38 176 LEU A O 1
ATOM 1260 N N . LEU A 1 177 ? -2.572 8.018 12.422 1.00 85.62 177 LEU A N 1
ATOM 1261 C CA . LEU A 1 177 ? -2.674 6.981 13.462 1.00 85.62 177 LEU A CA 1
ATOM 1262 C C . LEU A 1 177 ? -2.203 7.447 14.859 1.00 85.62 177 LEU A C 1
ATOM 1264 O O . LEU A 1 177 ? -2.925 7.204 15.829 1.00 85.62 177 LEU A O 1
ATOM 1268 N N . PRO A 1 178 ? -1.056 8.144 15.022 1.00 82.69 178 PRO A N 1
ATOM 1269 C CA . PRO A 1 178 ? -0.624 8.632 16.335 1.00 82.69 178 PRO A CA 1
ATOM 1270 C C . PRO A 1 178 ? -1.599 9.641 16.956 1.00 82.69 178 PRO A C 1
ATOM 1272 O O . PRO A 1 178 ? -1.760 9.664 18.178 1.00 82.69 178 PRO A O 1
ATOM 1275 N N . VAL A 1 179 ? -2.266 10.450 16.124 1.00 73.38 179 VAL A N 1
ATOM 1276 C CA . VAL A 1 179 ? -3.231 11.474 16.557 1.00 73.38 179 VAL A CA 1
ATOM 1277 C C . VAL A 1 179 ? -4.481 10.827 17.153 1.00 73.38 179 VAL A C 1
ATOM 1279 O O . VAL A 1 179 ? -4.960 11.274 18.197 1.00 73.38 179 VAL A O 1
ATOM 1282 N N . GLY A 1 180 ? -4.980 9.750 16.535 1.00 69.75 180 GLY A N 1
ATOM 1283 C CA . GLY A 1 180 ? -6.096 8.961 17.067 1.00 69.75 180 GLY A CA 1
ATOM 1284 C C . GLY A 1 180 ? -5.769 8.393 18.448 1.00 69.75 180 GLY A C 1
ATOM 1285 O O . GLY A 1 180 ? -6.462 8.685 19.422 1.00 69.75 180 GLY A O 1
ATOM 1286 N N . SER A 1 181 ? -4.625 7.709 18.569 1.00 76.19 181 SER A N 1
ATOM 1287 C CA . SER A 1 181 ? -4.185 7.109 19.837 1.00 76.19 181 SER A CA 1
ATOM 1288 C C . SER A 1 181 ? -3.889 8.134 20.940 1.00 76.19 181 SER A C 1
ATOM 1290 O O . SER A 1 181 ? -3.950 7.809 22.124 1.00 76.19 181 SER A O 1
ATOM 1292 N N . ALA A 1 182 ? -3.496 9.365 20.597 1.00 70.12 182 ALA A N 1
ATOM 1293 C CA . ALA A 1 182 ? -3.313 10.439 21.574 1.00 70.12 182 ALA A CA 1
ATOM 1294 C C . ALA A 1 182 ? -4.660 10.962 22.104 1.00 70.12 182 ALA A C 1
ATOM 1296 O O . ALA A 1 182 ? -4.804 11.143 23.312 1.00 70.12 182 ALA A O 1
ATOM 1297 N N . ARG A 1 183 ? -5.657 11.142 21.225 1.00 69.06 183 ARG A N 1
ATOM 1298 C CA . ARG A 1 183 ? -7.008 11.581 21.612 1.00 69.06 183 ARG A CA 1
ATOM 1299 C C . ARG A 1 183 ? -7.740 10.548 22.461 1.00 69.06 183 ARG A C 1
ATOM 1301 O O . ARG A 1 183 ? -8.334 10.925 23.463 1.00 69.06 183 ARG A O 1
ATOM 1308 N N . GLU A 1 184 ? -7.654 9.266 22.113 1.00 74.62 184 GLU A N 1
ATOM 1309 C CA . GLU A 1 184 ? -8.243 8.188 22.922 1.00 74.62 184 GLU A CA 1
ATOM 1310 C C . GLU A 1 184 ? -7.637 8.141 24.328 1.00 74.62 184 GLU A C 1
ATOM 1312 O O . GLU A 1 184 ? -8.366 8.052 25.311 1.00 74.62 184 GLU A O 1
ATOM 1317 N N . ARG A 1 185 ? -6.308 8.282 24.448 1.00 77.31 185 ARG A N 1
ATOM 1318 C CA . ARG A 1 185 ? -5.627 8.342 25.753 1.00 77.31 185 ARG A CA 1
ATOM 1319 C C . ARG A 1 185 ? -6.017 9.570 26.573 1.00 77.31 185 ARG A C 1
ATOM 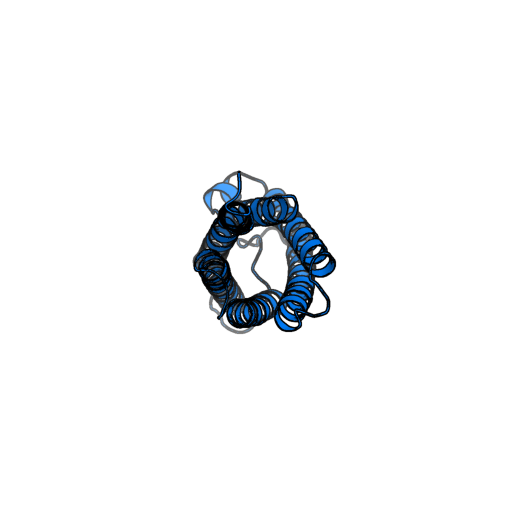1321 O O . ARG A 1 185 ? -6.133 9.460 27.788 1.00 77.31 185 ARG A O 1
ATOM 1328 N N . ALA A 1 186 ? -6.206 10.722 25.931 1.00 77.88 186 ALA A N 1
ATOM 1329 C CA . ALA A 1 186 ? -6.675 11.929 26.607 1.00 77.88 186 ALA A CA 1
ATOM 1330 C C . ALA A 1 186 ? -8.124 11.778 27.104 1.00 77.88 186 ALA A C 1
ATOM 1332 O O . ALA A 1 186 ? -8.414 12.179 28.223 1.00 77.88 186 ALA A O 1
ATOM 1333 N N . ALA A 1 187 ? -9.002 11.154 26.311 1.00 77.00 187 ALA A N 1
ATOM 1334 C CA . ALA A 1 187 ? -10.398 10.907 26.677 1.00 77.00 187 ALA A CA 1
ATOM 1335 C C . ALA A 1 187 ? -10.570 9.808 27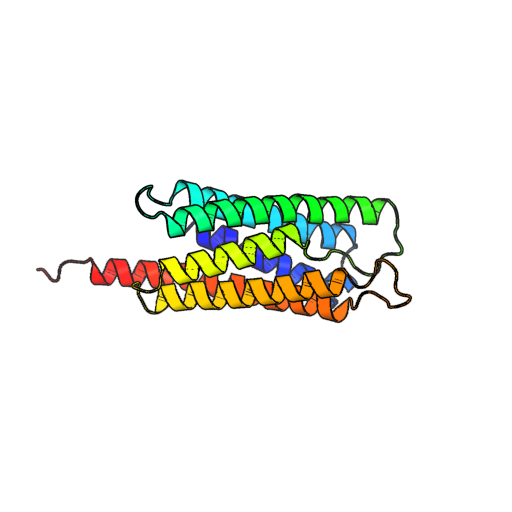.744 1.00 77.00 187 ALA A C 1
ATOM 1337 O O . ALA A 1 187 ? -11.508 9.862 28.530 1.00 77.00 187 ALA A O 1
ATOM 1338 N N . ALA A 1 188 ? -9.678 8.813 27.773 1.00 77.94 188 ALA A N 1
ATOM 1339 C CA . ALA A 1 188 ? -9.690 7.725 28.753 1.00 77.94 188 ALA A CA 1
ATOM 1340 C C . ALA A 1 188 ? -9.024 8.093 30.087 1.00 77.94 188 ALA A C 1
ATOM 1342 O O . ALA A 1 188 ? -9.102 7.326 31.046 1.00 77.94 188 ALA A O 1
ATOM 1343 N N . ARG A 1 189 ? -8.339 9.241 30.156 1.00 76.25 189 ARG A N 1
ATOM 1344 C CA . ARG A 1 189 ? -7.783 9.746 31.408 1.00 76.25 189 ARG A CA 1
ATOM 1345 C C . ARG A 1 189 ? -8.969 10.168 32.284 1.00 76.25 189 ARG A C 1
ATOM 1347 O O . ARG A 1 189 ? -9.706 11.058 31.861 1.00 76.25 189 ARG A O 1
ATOM 1354 N N . PRO A 1 190 ? -9.202 9.534 33.451 1.00 68.25 190 PRO A N 1
ATOM 1355 C CA . PRO A 1 190 ? -10.281 9.962 34.327 1.00 68.25 190 PRO A CA 1
ATOM 1356 C C . PRO A 1 190 ? -10.072 11.440 34.649 1.00 68.25 190 PRO A C 1
ATOM 1358 O O . PRO A 1 190 ? -8.960 11.853 34.987 1.00 68.25 190 PRO A O 1
ATOM 1361 N N . ALA A 1 191 ? -11.128 12.238 34.495 1.00 65.62 191 ALA A N 1
ATOM 1362 C CA . ALA A 1 191 ? -11.161 13.587 35.032 1.00 65.62 191 ALA A CA 1
ATOM 1363 C C . ALA A 1 191 ? -11.120 13.439 36.557 1.00 65.62 191 ALA A C 1
ATOM 1365 O O . ALA A 1 191 ? -12.145 13.184 37.181 1.00 65.62 191 ALA A O 1
ATOM 1366 N N . GLY A 1 192 ? -9.928 13.444 37.146 1.00 66.50 192 GLY A N 1
ATOM 1367 C CA . GLY A 1 192 ? -9.789 13.143 38.560 1.00 66.50 192 GLY A CA 1
ATOM 1368 C C . GLY A 1 192 ? -8.471 13.621 39.135 1.00 66.50 192 GLY A C 1
ATOM 1369 O O . GLY A 1 192 ? -7.406 13.263 38.626 1.00 66.50 192 GLY A O 1
ATOM 1370 N N . GLY A 1 193 ? -8.597 14.378 40.222 1.00 46.97 193 GLY A N 1
ATOM 1371 C CA . GLY A 1 193 ? -7.543 14.745 41.155 1.00 46.97 193 GLY A CA 1
ATOM 1372 C C . GLY A 1 193 ? -7.722 16.160 41.649 1.00 46.97 193 GLY A C 1
ATOM 1373 O O . GLY A 1 193 ? -6.820 16.960 41.336 1.00 46.97 193 GLY A O 1
#

Radius of gyration: 17.76 Å; chains: 1; bounding box: 38×26×71 Å

pLDDT: mean 89.04, std 12.5, range [40.97, 98.56]

Foldseek 3Di:
DLLLVLLLQLLVLLLLLLDPVNPVVDPLLVSLVSNLSSLVSQLVSLVVQLVPDDPVLVLSNLLSVLQNVLSVVSNVQSVVLSVVCVVDVPDPASGFQAQSSLVSQLSSLVSQCVSCVVPDPLSNLLSVLSNQLSVLSNQLNVLQPPPPPDPDDRPSNSRSVSSNSSSVSSNVSSVSVVVSVVVVVVVPPPPDD

Secondary structure (DSSP, 8-state):
-HHHHHHHHHHHHHHHHT-HHHHTTS-HHHHHHHHHHHHHHHHHHHHHHHHHS-TT-HHHHHHHHHHHHHHHHHHHHHHHHHHHHHH-TT-S------HHHHHHHHHHHHHHHHHTTTS-HHHHHHHHHHHHHHHHHHHHHHHHHTTSSSS----HHHHHHHHHHHHHHHHHHHHHHHHHHHHHHHHHS-S--

Sequence (193 aa):
MRLGLLFGLGSVCFAVGSLPLYAARVAPEVAAWTFVVGSVLFTSAAALQLAGTPRGRRLDRWAAVVQLVGTVCFNVSTFAATRDLAALPARHLVWAPDVYGSACFLVASVLACAAVRRAGPVDRRVAAVNLAGSVAFGAAAVAARYVAGTTQETNVALVNAGTFAGAVCFLAGAALLPVGSARERAAARPAGG